Protein AF-A0A420EI83-F1 (afdb_monomer_lite)

Radius of gyration: 26.92 Å; chains: 1; bounding box: 54×54×100 Å

InterPro domains:
  IPR009936 Domain of unknown function DUF1468 [PF07331] (30-183)

Organism: NCBI:txid2164068

pLDDT: mean 74.3, std 14.76, range [38.78, 95.81]

Structure (mmCIF, N/CA/C/O backbone):
data_AF-A0A420EI83-F1
#
_entry.id   AF-A0A420EI83-F1
#
loop_
_atom_site.group_PDB
_atom_site.id
_atom_site.type_symbol
_atom_site.label_atom_id
_atom_site.label_alt_id
_atom_site.label_comp_id
_atom_site.label_asym_id
_atom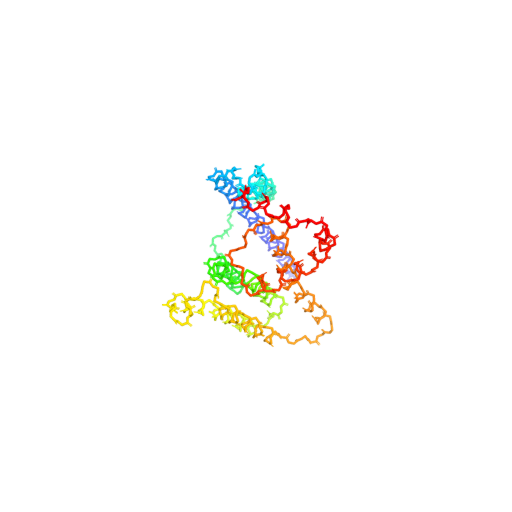_site.label_entity_id
_atom_site.label_seq_id
_atom_site.pdbx_PDB_ins_code
_atom_site.Cartn_x
_atom_site.Cartn_y
_atom_site.Cartn_z
_atom_site.occupancy
_atom_site.B_iso_or_equiv
_atom_site.auth_seq_id
_atom_site.auth_comp_id
_atom_site.auth_asym_id
_atom_site.auth_atom_id
_atom_site.pdbx_PDB_model_num
ATOM 1 N N . MET A 1 1 ? -33.515 20.474 49.938 1.00 49.50 1 MET A N 1
ATOM 2 C CA . MET A 1 1 ? -32.151 20.120 49.473 1.00 49.50 1 MET A CA 1
ATOM 3 C C . MET A 1 1 ? -32.186 18.922 48.511 1.00 49.50 1 MET A C 1
ATOM 5 O O . MET A 1 1 ? -31.725 17.845 48.861 1.00 49.50 1 MET A O 1
ATOM 9 N N . ARG A 1 2 ? -32.770 19.060 47.310 1.00 50.19 2 ARG A N 1
ATOM 10 C CA . ARG A 1 2 ? -32.849 17.959 46.319 1.00 50.19 2 ARG A CA 1
ATOM 11 C C . ARG A 1 2 ? -32.824 18.442 44.855 1.00 50.19 2 ARG A C 1
ATOM 13 O O . ARG A 1 2 ? -33.399 17.797 43.995 1.00 50.19 2 ARG A O 1
ATOM 20 N N . HIS A 1 3 ? -32.161 19.569 44.573 1.00 50.75 3 HIS A N 1
ATOM 21 C CA . HIS A 1 3 ? -32.133 20.166 43.224 1.00 50.75 3 HIS A CA 1
ATOM 22 C C . HIS A 1 3 ? -30.736 20.395 42.615 1.00 50.75 3 HIS A C 1
ATOM 24 O O . HIS A 1 3 ? -30.644 20.976 41.546 1.00 50.75 3 HIS A O 1
ATOM 30 N N . LEU A 1 4 ? -29.655 19.898 43.230 1.00 53.91 4 LEU A N 1
ATOM 31 C CA . LEU A 1 4 ? -28.277 20.130 42.749 1.00 53.91 4 LEU A CA 1
ATOM 32 C C . LEU A 1 4 ? -27.624 18.915 42.055 1.00 53.91 4 LEU A C 1
ATOM 34 O O . LEU A 1 4 ? -26.457 18.973 41.690 1.00 53.91 4 LEU A O 1
ATOM 38 N N . GLY A 1 5 ? -28.351 17.806 41.874 1.00 51.59 5 GLY A N 1
ATOM 39 C CA . GLY A 1 5 ? -27.787 16.563 41.320 1.00 51.59 5 GLY A CA 1
ATOM 40 C C . GLY A 1 5 ? -27.795 16.450 39.788 1.00 51.59 5 GLY A C 1
ATOM 41 O O . GLY A 1 5 ? -27.039 15.650 39.248 1.00 51.59 5 GLY A O 1
ATOM 42 N N . GLY A 1 6 ? -28.632 17.225 39.086 1.00 55.88 6 GLY A N 1
ATOM 43 C CA . GLY A 1 6 ? -28.770 17.145 37.621 1.00 55.88 6 GLY A CA 1
ATOM 44 C C . GLY A 1 6 ? -27.692 17.909 36.842 1.00 55.88 6 GLY A C 1
ATOM 45 O O . GLY A 1 6 ? -27.266 17.462 35.784 1.00 55.88 6 GLY A O 1
ATOM 46 N N . ASP A 1 7 ? -27.201 19.015 37.402 1.00 60.72 7 ASP A N 1
ATOM 47 C CA . ASP A 1 7 ? -26.329 19.979 36.712 1.00 60.72 7 ASP A CA 1
ATOM 48 C C . ASP A 1 7 ? -24.877 19.465 36.558 1.00 60.72 7 ASP A C 1
ATOM 50 O O . ASP A 1 7 ? -24.230 19.651 35.527 1.00 60.72 7 ASP A O 1
ATOM 54 N N . MET A 1 8 ? -24.371 18.683 37.524 1.00 59.97 8 MET A N 1
ATOM 55 C CA . MET A 1 8 ? -23.003 18.138 37.451 1.00 59.97 8 MET A CA 1
ATOM 56 C C . MET A 1 8 ? -22.796 17.148 36.294 1.00 59.97 8 MET A C 1
ATOM 58 O O . MET A 1 8 ? -21.704 17.078 35.729 1.00 59.97 8 MET A O 1
ATOM 62 N N . GLY A 1 9 ? -23.825 16.377 35.926 1.00 71.06 9 GLY A N 1
ATOM 63 C CA . GLY A 1 9 ? -23.732 15.409 34.830 1.00 71.06 9 GLY A CA 1
ATOM 64 C C . GLY A 1 9 ? -23.676 16.074 33.453 1.00 71.06 9 GLY A C 1
ATOM 65 O O . GLY A 1 9 ? -23.004 15.577 32.548 1.00 71.06 9 GLY A O 1
ATOM 66 N N . GLU A 1 10 ? -24.352 17.209 33.296 1.00 74.81 10 GLU A N 1
ATOM 67 C CA . GLU A 1 10 ? -24.393 17.969 32.047 1.00 74.81 10 GLU A CA 1
ATOM 68 C C . GLU A 1 10 ? -23.114 18.791 31.858 1.00 74.81 10 GLU A C 1
ATOM 70 O O . GLU A 1 10 ? -22.489 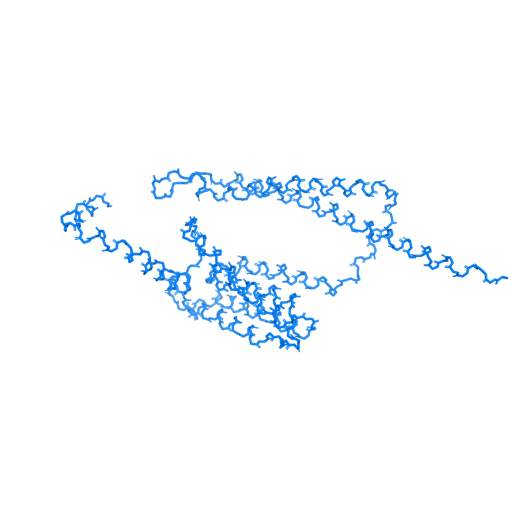18.730 30.795 1.00 74.81 10 GLU A O 1
ATOM 75 N N . GLN A 1 11 ? -22.623 19.423 32.928 1.00 71.56 11 GLN A N 1
ATOM 76 C CA . GLN A 1 11 ? -21.327 20.107 32.924 1.00 71.56 11 GLN A CA 1
ATOM 77 C C . GLN A 1 11 ? -20.165 19.145 32.631 1.00 71.56 11 GLN A C 1
ATOM 79 O O . GLN A 1 11 ? -19.284 19.466 31.831 1.00 71.56 11 GLN A O 1
ATOM 84 N N . ALA A 1 12 ? -20.183 17.929 33.190 1.00 74.25 12 ALA A N 1
ATOM 85 C CA . ALA A 1 12 ? -19.164 16.918 32.903 1.00 74.25 12 ALA A CA 1
ATOM 86 C C . ALA A 1 12 ? -19.140 16.501 31.419 1.00 74.25 12 ALA A C 1
ATOM 88 O O . ALA A 1 12 ? -18.062 16.354 30.837 1.00 74.25 12 ALA A O 1
ATOM 89 N N . LYS A 1 13 ? -20.310 16.360 30.778 1.00 76.06 13 LYS A N 1
ATOM 90 C CA . LYS A 1 13 ? -20.417 16.033 29.344 1.00 76.06 13 LYS A CA 1
ATOM 91 C C . LYS A 1 13 ? -19.915 17.165 28.450 1.00 76.06 13 LYS A C 1
ATOM 93 O O . LYS A 1 13 ? -19.216 16.904 27.473 1.00 76.06 13 LYS A O 1
ATOM 98 N N . VAL A 1 14 ? -20.233 18.414 28.789 1.00 76.38 14 VAL A N 1
ATOM 99 C CA . VAL A 1 14 ? -19.759 19.595 28.049 1.00 76.38 14 VAL A CA 1
ATOM 100 C C . VAL A 1 14 ? -18.233 19.692 28.112 1.00 76.38 14 VAL A C 1
ATOM 102 O O . VAL A 1 14 ? -17.580 19.848 27.079 1.00 76.38 14 VAL A O 1
ATOM 105 N N . VAL A 1 15 ? -17.642 19.501 29.295 1.00 76.25 15 VAL A N 1
ATOM 106 C CA . VAL A 1 15 ? -16.181 19.501 29.478 1.00 76.25 15 VAL A CA 1
ATOM 107 C C . VAL A 1 15 ? -15.509 18.352 28.715 1.00 76.25 15 VAL A C 1
ATOM 109 O O . VAL A 1 15 ? -14.468 18.565 28.090 1.00 76.25 15 VAL A O 1
ATOM 112 N N . ALA A 1 16 ? -16.098 17.151 28.717 1.00 75.56 16 ALA A N 1
ATOM 113 C CA . ALA A 1 16 ? -15.586 16.013 27.950 1.00 75.56 16 ALA A CA 1
ATOM 114 C C . ALA A 1 16 ? -15.598 16.291 26.437 1.00 75.56 16 ALA A C 1
ATOM 116 O O . ALA A 1 16 ? -14.580 16.109 25.772 1.00 75.56 16 ALA A O 1
ATOM 117 N N . ARG A 1 17 ? -16.697 16.843 25.911 1.00 77.38 17 ARG A N 1
ATOM 118 C CA . ARG A 1 17 ? -16.824 17.203 24.492 1.00 77.38 17 ARG A CA 1
ATOM 119 C C . ARG A 1 17 ? -15.823 18.278 24.067 1.00 77.38 17 ARG A C 1
ATOM 121 O O . ARG A 1 17 ? -15.219 18.171 23.002 1.00 77.38 17 ARG A O 1
ATOM 128 N N . HIS A 1 18 ? -15.617 19.307 24.891 1.00 76.38 18 HIS A N 1
ATOM 129 C CA . HIS A 1 18 ? -14.594 20.322 24.619 1.00 76.38 18 HIS A CA 1
ATOM 130 C C . HIS A 1 18 ? -13.186 19.722 24.588 1.00 76.38 18 HIS A C 1
ATOM 132 O O . HIS A 1 18 ? -12.375 20.113 23.750 1.00 76.38 18 HIS A O 1
ATOM 138 N N . ARG A 1 19 ? -12.906 18.740 25.451 1.00 70.56 19 ARG A N 1
ATOM 139 C CA . ARG A 1 19 ? -11.625 18.028 25.469 1.00 70.56 19 ARG A CA 1
ATOM 140 C C . ARG A 1 19 ? -11.417 17.178 24.214 1.00 70.56 19 ARG A C 1
ATOM 142 O O . ARG A 1 19 ? -10.328 17.223 23.654 1.00 70.56 19 ARG A O 1
ATOM 149 N N . GLU A 1 20 ? -12.429 16.444 23.760 1.00 77.00 20 GLU A N 1
ATOM 150 C CA . GLU A 1 20 ? -12.354 15.644 22.526 1.00 77.00 20 GLU A CA 1
ATOM 151 C C . GLU A 1 20 ? -12.123 16.523 21.293 1.00 77.00 20 GLU A C 1
ATOM 153 O O . GLU A 1 20 ? -11.236 16.250 20.488 1.00 77.00 20 GLU A O 1
ATOM 158 N N . LEU A 1 21 ? -12.863 17.630 21.170 1.00 74.06 21 LEU A N 1
ATOM 159 C CA . LEU A 1 21 ? -12.671 18.585 20.077 1.00 74.06 21 LEU A CA 1
ATOM 160 C C . LEU A 1 21 ? -11.265 19.183 20.100 1.00 74.06 21 LEU A C 1
ATOM 162 O O . LEU A 1 21 ? -10.619 19.257 19.060 1.00 74.06 21 LEU A O 1
ATOM 166 N N . TYR A 1 22 ? -10.770 19.559 21.279 1.00 78.69 22 TYR A N 1
ATOM 167 C CA . TYR A 1 22 ? -9.401 20.036 21.436 1.00 78.69 22 TYR A CA 1
ATOM 168 C C . TYR A 1 22 ? -8.375 18.982 20.989 1.00 78.69 22 TYR A C 1
ATOM 170 O O . TYR A 1 22 ? -7.440 19.307 20.260 1.00 78.69 22 TYR A O 1
ATOM 178 N N . GLN A 1 23 ? -8.568 17.713 21.369 1.00 73.81 23 GLN A N 1
ATOM 179 C CA . GLN A 1 23 ? -7.692 16.608 20.965 1.00 73.81 23 GLN A CA 1
ATOM 180 C C . GLN A 1 23 ? -7.672 16.415 19.451 1.00 73.81 23 GLN A C 1
ATOM 182 O O . GLN A 1 23 ? -6.591 16.350 18.872 1.00 73.81 23 GLN A O 1
ATOM 187 N N . LEU A 1 24 ? -8.842 16.381 18.808 1.00 77.31 24 LEU A N 1
ATOM 188 C CA . LEU A 1 24 ? -8.945 16.253 17.354 1.00 77.31 24 LEU A CA 1
ATOM 189 C C . LEU A 1 24 ? -8.202 17.396 16.651 1.00 77.31 24 LEU A C 1
ATOM 191 O O . LEU A 1 24 ? -7.379 17.148 15.778 1.00 77.31 24 LEU A O 1
ATOM 195 N N . ARG A 1 25 ? -8.399 18.642 17.102 1.00 82.88 25 ARG A N 1
ATOM 196 C CA . ARG A 1 25 ? -7.737 19.819 16.512 1.00 82.88 25 ARG A CA 1
ATOM 197 C C . ARG A 1 25 ? -6.234 19.835 16.737 1.00 82.88 25 ARG A C 1
ATOM 199 O O . ARG A 1 25 ? -5.488 20.291 15.879 1.00 82.88 25 ARG A O 1
ATOM 206 N N . TRP A 1 26 ? -5.773 19.329 17.870 1.00 77.19 26 TRP A N 1
ATOM 207 C CA . TRP A 1 26 ? -4.348 19.189 18.130 1.00 77.19 26 TRP A CA 1
ATOM 208 C C . TRP A 1 26 ? -3.706 18.092 17.271 1.00 77.19 26 TRP A C 1
ATOM 210 O O . TRP A 1 26 ? -2.615 18.291 16.739 1.00 77.19 26 TRP A O 1
ATOM 220 N N . MET A 1 27 ? -4.391 16.960 17.074 1.00 80.25 27 MET A N 1
ATOM 221 C CA . MET A 1 27 ? -3.935 15.921 16.144 1.00 80.25 27 MET A CA 1
ATOM 222 C C . MET A 1 27 ? -3.939 16.413 14.694 1.00 80.25 27 MET A C 1
ATOM 224 O O . MET A 1 27 ? -3.004 16.107 13.953 1.00 80.25 27 MET A O 1
ATOM 228 N N . ASP A 1 28 ? -4.914 17.238 14.310 1.00 83.88 28 ASP A N 1
ATOM 229 C CA . ASP A 1 28 ? -4.915 17.952 13.033 1.00 83.88 28 ASP A CA 1
ATOM 230 C C . ASP A 1 28 ? -3.664 18.850 12.927 1.00 83.88 28 ASP A C 1
ATOM 232 O O . ASP A 1 28 ? -2.890 18.723 11.986 1.00 83.88 28 ASP A O 1
ATOM 236 N N . ALA A 1 29 ? -3.369 19.692 13.926 1.00 84.88 29 ALA A N 1
ATOM 237 C CA . ALA A 1 29 ? -2.170 20.540 13.901 1.00 84.88 29 ALA A CA 1
ATOM 238 C C . ALA A 1 29 ? -0.871 19.730 13.731 1.00 84.88 29 ALA A C 1
ATOM 240 O O . ALA A 1 29 ? -0.039 20.069 12.888 1.00 84.88 29 ALA A O 1
ATOM 241 N N . ILE A 1 30 ? -0.708 18.646 14.500 1.00 83.00 30 ILE A N 1
ATOM 242 C CA . ILE A 1 30 ? 0.472 17.774 14.416 1.00 83.00 30 ILE A CA 1
ATOM 243 C C . ILE A 1 30 ? 0.562 17.105 13.044 1.00 83.00 30 ILE A C 1
ATOM 245 O O . ILE A 1 30 ? 1.620 17.143 12.419 1.00 83.00 30 ILE A O 1
ATOM 249 N N . SER A 1 31 ? -0.526 16.493 12.572 1.00 84.06 31 SER A N 1
ATOM 250 C CA . SER A 1 31 ? -0.542 15.811 11.274 1.00 84.06 31 SER A CA 1
ATOM 251 C C . SER A 1 31 ? -0.265 16.781 10.127 1.00 84.06 31 SER A C 1
ATOM 253 O O . SER A 1 31 ? 0.496 16.439 9.229 1.00 84.06 31 SER A O 1
ATOM 255 N N . GLY A 1 32 ? -0.771 18.014 10.201 1.00 89.88 32 GLY A N 1
ATOM 256 C CA . GLY A 1 32 ? -0.461 19.076 9.250 1.00 89.88 32 GLY A CA 1
ATOM 257 C C . GLY A 1 32 ? 1.023 19.451 9.233 1.00 89.88 32 GLY A C 1
ATOM 258 O O . GLY A 1 32 ? 1.609 19.546 8.158 1.00 89.88 32 GLY A O 1
ATOM 259 N N . VAL A 1 33 ? 1.660 19.615 10.401 1.00 89.81 33 VAL A N 1
ATOM 260 C CA . VAL A 1 33 ? 3.105 19.913 10.493 1.00 89.81 33 VAL A CA 1
ATOM 261 C C . VAL A 1 33 ? 3.949 18.758 9.951 1.00 89.81 33 VAL A C 1
ATOM 263 O O . VAL A 1 33 ? 4.872 18.992 9.172 1.00 89.81 33 VAL A O 1
ATOM 266 N N . LEU A 1 34 ? 3.624 17.517 10.323 1.00 88.94 34 LEU A N 1
ATOM 267 C CA . LEU A 1 34 ? 4.315 16.329 9.816 1.00 88.94 34 LEU A CA 1
ATOM 268 C C . LEU A 1 34 ? 4.155 16.188 8.298 1.00 88.94 34 LEU A C 1
ATOM 270 O O . LEU A 1 34 ? 5.132 15.908 7.608 1.00 88.94 34 LEU A O 1
ATOM 274 N N . LEU A 1 35 ? 2.950 16.429 7.776 1.00 91.19 35 LEU A N 1
ATOM 275 C CA . LEU A 1 35 ? 2.673 16.398 6.343 1.00 91.19 35 LEU A CA 1
ATOM 276 C C . LEU A 1 35 ? 3.462 17.479 5.599 1.00 91.19 35 LEU A C 1
ATOM 278 O O . LEU A 1 35 ? 4.055 17.188 4.566 1.00 91.19 35 LEU A O 1
ATOM 282 N N . LEU A 1 36 ? 3.518 18.703 6.134 1.00 94.44 36 LEU A N 1
ATOM 283 C CA . LEU A 1 36 ? 4.303 19.792 5.551 1.00 94.44 36 LEU A CA 1
ATOM 284 C C . LEU A 1 36 ? 5.791 19.422 5.483 1.00 94.44 36 LEU A C 1
ATOM 286 O O . LEU A 1 36 ? 6.413 19.579 4.435 1.00 94.44 36 LEU A O 1
ATOM 290 N N . ALA A 1 37 ? 6.348 18.893 6.577 1.00 93.38 37 ALA A N 1
ATOM 291 C CA . ALA A 1 37 ? 7.736 18.441 6.622 1.00 93.38 37 ALA A CA 1
ATOM 292 C C . ALA A 1 37 ? 8.005 17.316 5.610 1.00 93.38 37 ALA A C 1
ATOM 294 O O . ALA A 1 37 ? 9.016 17.352 4.911 1.00 93.38 37 ALA A O 1
ATOM 295 N N . PHE A 1 38 ? 7.081 16.358 5.489 1.00 91.44 38 PHE A N 1
ATOM 296 C CA . PHE A 1 38 ? 7.162 15.283 4.503 1.00 91.44 38 PHE A CA 1
ATOM 297 C C . PHE A 1 38 ? 7.145 15.815 3.064 1.00 91.44 38 PHE A C 1
ATOM 299 O O . PHE A 1 38 ? 7.986 15.410 2.274 1.00 91.44 38 PHE A O 1
ATOM 306 N N . CYS A 1 39 ? 6.264 16.763 2.733 1.00 93.06 39 CYS A N 1
ATOM 307 C CA . CYS A 1 39 ? 6.205 17.350 1.388 1.00 93.06 39 CYS A CA 1
ATOM 308 C C . CYS A 1 39 ? 7.482 18.126 1.041 1.00 93.06 39 CYS A C 1
ATOM 310 O O . CYS A 1 39 ? 7.985 18.026 -0.071 1.00 93.06 39 CYS A O 1
ATOM 312 N N . VAL A 1 40 ? 8.031 18.889 1.993 1.00 94.31 40 VAL A N 1
ATOM 313 C CA . VAL A 1 40 ? 9.300 19.609 1.790 1.00 94.31 40 VAL A CA 1
ATOM 314 C C . VAL A 1 40 ? 10.451 18.630 1.564 1.00 94.31 40 VAL A C 1
ATOM 316 O O . VAL A 1 40 ? 11.265 18.840 0.665 1.00 94.31 40 VAL A O 1
ATOM 319 N N . TRP A 1 41 ? 10.514 17.559 2.359 1.00 94.12 41 TRP A N 1
ATOM 320 C CA . TRP A 1 41 ? 11.510 16.508 2.176 1.00 94.12 41 TRP A CA 1
ATOM 321 C C . TRP A 1 41 ? 11.354 15.824 0.815 1.00 94.12 41 TRP A C 1
ATOM 323 O O . TRP A 1 41 ? 12.335 15.651 0.102 1.00 94.12 41 TRP A O 1
ATOM 333 N N . GLU A 1 42 ? 10.133 15.492 0.419 1.00 91.19 42 GLU A N 1
ATOM 334 C CA . GLU A 1 42 ? 9.863 14.804 -0.837 1.00 91.19 42 GLU A CA 1
ATOM 335 C C . GLU A 1 42 ? 10.236 15.648 -2.065 1.00 91.19 42 GLU A C 1
ATOM 337 O O . GLU A 1 42 ? 10.948 15.153 -2.940 1.00 91.19 42 GLU A O 1
ATOM 342 N N . ILE A 1 43 ? 9.920 16.949 -2.065 1.00 92.69 43 ILE A N 1
ATOM 343 C CA . ILE A 1 43 ? 10.390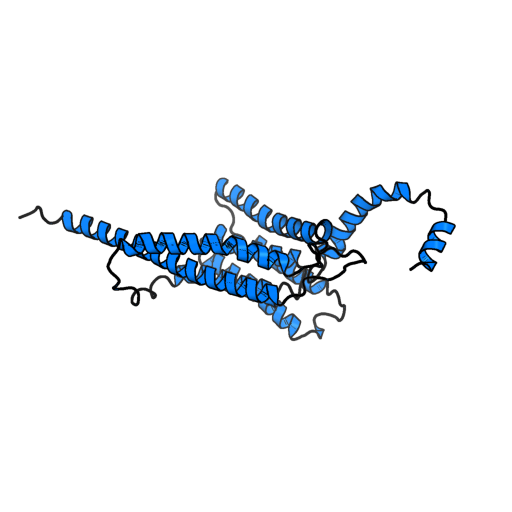 17.891 -3.093 1.00 92.69 43 ILE A CA 1
ATOM 344 C C . ILE A 1 43 ? 11.922 17.956 -3.107 1.00 92.69 43 ILE A C 1
ATOM 346 O O . ILE A 1 43 ? 12.531 17.943 -4.175 1.00 92.69 43 ILE A O 1
ATOM 350 N N . TYR A 1 44 ? 12.561 18.004 -1.935 1.00 93.12 44 TYR A N 1
ATOM 351 C CA . TYR A 1 44 ? 14.021 18.001 -1.834 1.00 93.12 44 TYR A CA 1
ATOM 352 C C . TYR A 1 44 ? 14.653 16.701 -2.357 1.00 93.12 44 TYR A C 1
ATOM 354 O O . TYR A 1 44 ? 15.737 16.729 -2.930 1.00 93.12 44 TYR A O 1
ATOM 362 N N . SER A 1 45 ? 13.993 15.557 -2.190 1.00 88.50 45 SER A N 1
ATOM 363 C CA . SER A 1 45 ? 14.438 14.292 -2.775 1.00 88.50 45 SER A CA 1
ATOM 364 C C . SER A 1 45 ? 14.208 14.250 -4.288 1.00 88.50 45 SER A C 1
ATOM 366 O O . SER A 1 45 ? 15.067 13.760 -5.017 1.00 88.50 45 SER A O 1
ATOM 368 N N . ALA A 1 46 ? 13.100 14.807 -4.777 1.00 87.25 46 ALA A N 1
ATOM 369 C CA . ALA A 1 46 ? 12.790 14.871 -6.203 1.00 87.25 46 ALA A CA 1
ATOM 370 C C . ALA A 1 46 ? 13.776 15.757 -6.984 1.00 87.25 46 ALA A C 1
ATOM 372 O O . ALA A 1 46 ? 14.111 15.443 -8.122 1.00 87.25 46 ALA A O 1
ATOM 373 N N . THR A 1 47 ? 14.301 16.832 -6.382 1.00 85.75 47 THR A N 1
ATOM 374 C CA . THR A 1 47 ? 15.289 17.711 -7.041 1.00 85.75 47 THR A CA 1
ATOM 375 C C . THR A 1 47 ? 16.658 17.056 -7.239 1.00 85.75 47 THR A C 1
ATOM 377 O O . THR A 1 47 ? 17.456 17.553 -8.030 1.00 85.75 47 THR A O 1
ATOM 380 N N . GLN A 1 48 ? 16.937 15.945 -6.551 1.00 84.75 48 GLN A N 1
ATOM 381 C CA . GLN A 1 48 ? 18.172 15.168 -6.710 1.00 84.75 48 GLN A CA 1
ATOM 382 C C . GLN A 1 48 ? 18.086 14.139 -7.846 1.00 84.75 48 GLN A C 1
ATOM 384 O O . GLN A 1 48 ? 19.096 13.534 -8.201 1.00 84.75 48 GLN A O 1
ATOM 389 N N . MET A 1 49 ? 16.895 13.921 -8.408 1.00 81.50 49 MET A N 1
ATOM 390 C CA . MET A 1 49 ? 16.672 12.962 -9.487 1.00 81.50 49 MET A CA 1
ATOM 391 C C . MET A 1 49 ? 16.896 13.621 -10.862 1.00 81.50 49 MET A C 1
ATOM 393 O O . MET A 1 49 ? 16.523 14.782 -11.056 1.00 81.50 49 MET A O 1
ATOM 397 N N . PRO A 1 50 ? 17.477 12.905 -11.842 1.00 75.56 50 PRO A N 1
ATOM 398 C CA . PRO A 1 50 ? 17.686 13.439 -13.185 1.00 75.56 50 PRO A CA 1
ATOM 399 C C . PRO A 1 50 ? 16.341 13.726 -13.873 1.00 75.56 50 PRO A C 1
ATOM 401 O O . PRO A 1 50 ? 15.430 12.901 -13.872 1.00 75.56 50 PRO A O 1
ATOM 404 N N . MET A 1 51 ? 16.203 14.920 -14.461 1.00 64.94 51 MET A N 1
ATOM 405 C CA . MET A 1 51 ? 14.957 15.366 -15.112 1.00 64.94 51 MET A CA 1
ATOM 406 C C . MET A 1 51 ? 14.936 15.164 -16.634 1.00 64.94 51 MET A C 1
ATOM 408 O O . MET A 1 51 ? 13.938 15.467 -17.284 1.00 64.94 51 MET A O 1
ATOM 412 N N . THR A 1 52 ? 16.019 14.648 -17.208 1.00 58.22 52 THR A N 1
ATOM 413 C CA . THR A 1 52 ? 16.170 14.450 -18.650 1.00 58.22 52 THR A CA 1
ATOM 414 C C . THR A 1 52 ? 16.835 13.114 -18.919 1.00 58.22 52 THR A C 1
ATOM 416 O O . THR A 1 52 ? 18.052 12.994 -18.800 1.00 58.22 52 THR A O 1
ATOM 419 N N . GLU A 1 53 ? 16.043 12.137 -19.336 1.00 55.06 53 GLU A N 1
ATOM 420 C CA . GLU A 1 53 ? 16.536 10.943 -20.012 1.00 55.06 53 GLU A CA 1
ATOM 421 C C . GLU A 1 53 ? 15.792 10.791 -21.344 1.00 55.06 53 GLU A C 1
ATOM 423 O O . GLU A 1 53 ? 14.625 11.169 -21.474 1.00 55.06 53 GLU A O 1
ATOM 428 N N . SER A 1 54 ? 16.489 10.305 -22.370 1.00 54.50 54 SER A N 1
ATOM 429 C CA . SER A 1 54 ? 15.884 9.955 -23.655 1.00 54.50 54 SER A CA 1
ATOM 430 C C . SER A 1 54 ? 15.559 8.468 -23.650 1.00 54.50 54 SER A C 1
ATOM 432 O O . SER A 1 54 ? 16.472 7.647 -23.576 1.00 54.50 54 SER A O 1
ATOM 434 N N . TYR A 1 55 ? 14.283 8.116 -23.778 1.00 49.56 55 TYR A N 1
ATOM 435 C CA . TYR A 1 55 ? 13.872 6.734 -24.010 1.00 49.56 55 TYR A CA 1
ATOM 436 C C . TYR A 1 55 ? 13.539 6.571 -25.499 1.00 49.56 55 TYR A C 1
ATOM 438 O O . TYR A 1 55 ? 12.777 7.364 -26.051 1.00 49.56 55 TYR A O 1
ATOM 446 N N . ALA A 1 56 ? 14.158 5.591 -26.165 1.00 53.53 56 ALA A N 1
ATOM 447 C CA . ALA A 1 56 ? 13.956 5.290 -27.591 1.00 53.53 56 ALA A CA 1
ATOM 448 C C . ALA A 1 56 ? 14.175 6.478 -28.567 1.00 53.53 56 ALA A C 1
ATOM 450 O O . ALA A 1 56 ? 13.452 6.630 -29.547 1.00 53.53 56 ALA A O 1
ATOM 451 N N . GLY A 1 57 ? 15.165 7.344 -28.305 1.00 56.69 57 GLY A N 1
ATOM 452 C CA . GLY A 1 57 ? 15.546 8.434 -29.222 1.00 56.69 57 GLY A CA 1
ATOM 453 C C . GLY A 1 57 ? 14.598 9.642 -29.251 1.00 56.69 57 GLY A C 1
ATOM 454 O O . GLY A 1 57 ? 14.877 10.614 -29.953 1.00 56.69 57 GLY A O 1
ATOM 455 N N . VAL A 1 58 ? 13.521 9.635 -28.457 1.00 56.41 58 VAL A N 1
ATOM 456 C CA . VAL A 1 58 ? 12.606 10.774 -28.302 1.00 56.41 58 VAL A CA 1
ATOM 457 C C . VAL A 1 58 ? 12.840 11.424 -26.938 1.00 56.41 58 VAL A C 1
ATOM 459 O O . VAL A 1 58 ? 12.683 10.799 -25.889 1.00 56.41 58 VAL A O 1
ATOM 462 N N . ALA A 1 59 ? 13.224 12.702 -26.935 1.00 49.81 59 ALA A N 1
ATOM 463 C CA . ALA A 1 59 ? 13.354 13.492 -25.713 1.00 49.81 59 ALA A CA 1
ATOM 464 C C . ALA A 1 59 ? 11.957 13.813 -25.161 1.00 49.81 59 ALA A C 1
ATOM 466 O O . ALA A 1 59 ? 11.324 14.780 -25.579 1.00 49.81 59 ALA A O 1
ATOM 467 N N . ASN A 1 60 ? 11.454 12.987 -24.242 1.00 55.47 60 ASN A N 1
ATOM 468 C CA . ASN A 1 60 ? 10.105 13.133 -23.703 1.00 55.47 60 ASN A CA 1
ATOM 469 C C . ASN A 1 60 ? 10.163 13.419 -22.192 1.00 55.47 60 ASN A C 1
ATOM 471 O O . ASN A 1 60 ? 10.084 12.531 -21.348 1.00 55.47 60 ASN A O 1
ATOM 475 N N . VAL A 1 61 ? 10.319 14.703 -21.855 1.00 53.94 61 VAL A N 1
ATOM 476 C CA . VAL A 1 61 ? 10.628 15.214 -20.499 1.00 53.94 61 VAL A CA 1
ATOM 477 C C . VAL A 1 61 ? 9.587 14.821 -19.439 1.00 53.94 61 VAL A C 1
ATOM 479 O O . VAL A 1 61 ? 9.909 14.646 -18.271 1.00 53.94 61 VAL A O 1
ATOM 482 N N . TRP A 1 62 ? 8.330 14.654 -19.840 1.00 52.19 62 TRP A N 1
ATOM 483 C CA . TRP A 1 62 ? 7.216 14.320 -18.949 1.00 52.19 62 TRP A CA 1
ATOM 484 C C . TRP A 1 62 ? 7.069 12.817 -18.691 1.00 52.19 62 TRP A C 1
ATOM 486 O O . TRP A 1 62 ? 6.468 12.424 -17.697 1.00 52.19 62 TRP A O 1
ATOM 496 N N . TYR A 1 63 ? 7.629 11.991 -19.573 1.00 53.25 63 TYR A N 1
ATOM 497 C CA . TYR A 1 63 ? 7.505 10.539 -19.549 1.00 53.25 63 TYR A CA 1
ATOM 498 C C . TYR A 1 63 ? 8.711 9.863 -18.879 1.00 53.25 63 TYR A C 1
ATOM 500 O O . TYR A 1 63 ? 8.554 8.864 -18.187 1.00 53.25 63 TYR A O 1
ATOM 508 N N . VAL A 1 64 ? 9.909 10.441 -19.024 1.00 56.31 64 VAL A N 1
ATOM 509 C CA . VAL A 1 64 ? 11.162 9.872 -18.488 1.00 56.31 64 VAL A CA 1
ATOM 510 C C . VAL A 1 64 ? 11.657 10.599 -17.229 1.00 56.31 64 VAL A C 1
ATOM 512 O O . VAL A 1 64 ? 12.791 10.404 -16.808 1.00 56.31 64 VAL A O 1
ATOM 515 N N . SER A 1 65 ? 10.845 11.464 -16.611 1.00 62.97 65 SER A N 1
ATOM 516 C CA . SER A 1 65 ? 11.247 12.154 -15.380 1.00 62.97 65 SER A CA 1
ATOM 517 C C . SER A 1 65 ? 10.644 11.473 -14.144 1.00 62.97 65 SER A C 1
ATOM 519 O O . SER A 1 65 ? 9.520 11.805 -13.753 1.00 62.97 65 SER A O 1
ATOM 521 N N . PRO A 1 66 ? 11.381 10.563 -13.471 1.00 67.19 66 PRO A N 1
ATOM 522 C CA . PRO A 1 66 ? 10.928 9.944 -12.221 1.00 67.19 66 PRO A CA 1
ATOM 523 C C . PRO A 1 66 ? 10.662 10.974 -11.106 1.00 67.19 66 PRO A C 1
ATOM 525 O O . PRO A 1 66 ? 9.945 10.680 -10.154 1.00 67.19 66 PRO A O 1
ATOM 528 N N . ALA A 1 67 ? 11.189 12.195 -11.249 1.00 77.00 67 ALA A N 1
ATOM 529 C CA . ALA A 1 67 ? 11.029 13.312 -10.322 1.00 77.00 67 ALA A CA 1
ATOM 530 C C . ALA A 1 67 ? 9.669 14.027 -10.412 1.00 77.00 67 ALA A C 1
ATOM 532 O O . ALA A 1 67 ? 9.245 14.672 -9.452 1.00 77.00 67 ALA A O 1
ATOM 533 N N . LEU A 1 68 ? 8.997 13.967 -11.567 1.00 79.81 68 LEU A N 1
ATOM 534 C CA . LEU A 1 68 ? 7.886 14.869 -11.890 1.00 79.81 68 LEU A CA 1
ATOM 535 C C . LEU A 1 68 ? 6.626 14.541 -11.082 1.00 79.81 68 LEU A C 1
ATOM 537 O O . LEU A 1 68 ? 5.964 15.442 -10.568 1.00 79.81 68 LEU A O 1
ATOM 541 N N . LEU A 1 69 ? 6.324 13.249 -10.925 1.00 80.44 69 LEU A N 1
ATOM 542 C CA . LEU A 1 69 ? 5.184 12.789 -10.132 1.00 80.44 69 LEU A CA 1
ATOM 543 C C . LEU A 1 69 ? 5.352 13.109 -8.637 1.00 80.44 69 LEU A C 1
ATOM 545 O O . LEU A 1 69 ? 4.425 13.706 -8.087 1.00 80.44 69 LEU A O 1
ATOM 549 N N . PRO A 1 70 ? 6.500 12.804 -7.998 1.00 83.56 70 PRO A N 1
ATOM 550 C CA . PRO A 1 70 ? 6.781 13.265 -6.646 1.00 83.56 70 PRO A CA 1
ATOM 551 C C . PRO A 1 70 ? 6.587 14.781 -6.490 1.00 83.56 70 PRO A C 1
ATOM 553 O O . PRO A 1 70 ? 5.721 15.249 -5.754 1.00 83.56 70 PRO A O 1
ATOM 556 N N . LEU A 1 71 ? 7.266 15.573 -7.324 1.00 87.06 71 LEU A N 1
ATOM 557 C CA . LEU A 1 71 ? 7.213 17.033 -7.251 1.00 87.06 71 LEU A CA 1
ATOM 558 C C . LEU A 1 71 ? 5.778 17.575 -7.383 1.00 87.06 71 LEU A C 1
ATOM 560 O O . LEU A 1 71 ? 5.378 18.461 -6.625 1.00 87.06 71 LEU A O 1
ATOM 564 N N . ALA A 1 72 ? 4.973 17.020 -8.296 1.00 87.44 72 ALA A N 1
ATOM 565 C CA . ALA A 1 72 ? 3.570 17.395 -8.449 1.00 87.44 72 ALA A CA 1
ATOM 566 C C . ALA A 1 72 ? 2.743 17.103 -7.184 1.00 87.44 72 ALA A C 1
ATOM 568 O O . ALA A 1 72 ? 1.961 17.953 -6.751 1.00 87.44 72 ALA A O 1
ATOM 569 N N . ILE A 1 73 ? 2.925 15.929 -6.571 1.00 87.94 73 ILE A N 1
ATOM 570 C CA . ILE A 1 73 ? 2.227 15.543 -5.338 1.00 87.94 73 ILE A CA 1
ATOM 571 C C . ILE A 1 73 ? 2.668 16.436 -4.173 1.00 87.94 73 ILE A C 1
ATOM 573 O O . ILE A 1 73 ? 1.810 17.000 -3.488 1.00 87.94 73 ILE A O 1
ATOM 577 N N . GLY A 1 74 ? 3.975 16.627 -3.978 1.00 90.06 74 GLY A N 1
ATOM 578 C CA . GLY A 1 74 ? 4.522 17.482 -2.927 1.00 90.06 74 GLY A CA 1
ATOM 579 C C . GLY A 1 74 ? 3.992 18.915 -3.006 1.00 90.06 74 GLY A C 1
ATOM 580 O O . GLY A 1 74 ? 3.509 19.459 -2.009 1.00 90.06 74 GLY A O 1
ATOM 581 N N . VAL A 1 75 ? 3.985 19.515 -4.203 1.00 92.75 75 VAL A N 1
ATOM 582 C CA . VAL A 1 75 ? 3.475 20.882 -4.416 1.00 92.75 75 VAL A CA 1
ATOM 583 C C . VAL A 1 75 ? 1.975 20.986 -4.135 1.00 92.75 75 VAL A C 1
ATOM 585 O O . VAL A 1 75 ? 1.545 21.953 -3.505 1.00 92.75 75 VAL A O 1
ATOM 588 N N . LEU A 1 76 ? 1.169 20.005 -4.555 1.00 93.50 76 LEU A N 1
ATOM 589 C CA . LEU A 1 76 ? -0.280 20.004 -4.310 1.00 93.50 76 LEU A CA 1
ATOM 590 C C . LEU A 1 76 ? -0.637 19.798 -2.830 1.00 93.50 76 LEU A C 1
ATOM 592 O O . LEU A 1 76 ? -1.650 20.325 -2.363 1.00 93.50 76 LEU A O 1
ATOM 596 N N . LEU A 1 77 ? 0.179 19.057 -2.077 1.00 93.19 77 LEU A N 1
ATOM 597 C CA . LEU A 1 77 ? -0.073 18.762 -0.665 1.00 93.19 77 LEU A CA 1
ATOM 598 C C . LEU A 1 77 ? 0.356 19.884 0.291 1.00 93.19 77 LEU A C 1
ATOM 600 O O . LEU A 1 77 ? -0.268 20.041 1.341 1.00 93.19 77 LEU A O 1
ATOM 604 N N . ILE A 1 78 ? 1.345 20.711 -0.064 1.00 95.81 78 ILE A N 1
ATOM 605 C CA . ILE A 1 78 ? 1.754 21.877 0.742 1.00 95.81 78 ILE A CA 1
ATOM 606 C C . ILE A 1 78 ? 0.577 22.801 1.115 1.00 95.81 78 ILE A C 1
ATOM 608 O O . ILE A 1 78 ? 0.396 23.062 2.309 1.00 95.81 78 ILE A O 1
ATOM 612 N N . PRO A 1 79 ? -0.259 23.301 0.179 1.00 95.81 79 PRO A N 1
ATOM 613 C CA . PRO A 1 79 ? -1.365 24.188 0.536 1.00 95.81 79 PRO A CA 1
ATOM 614 C C . PRO A 1 79 ? -2.412 23.488 1.411 1.00 95.81 79 PRO A C 1
ATOM 616 O O . PRO A 1 79 ? -2.966 24.119 2.310 1.00 95.81 79 PRO A O 1
ATOM 619 N N . LEU A 1 80 ? -2.645 22.185 1.212 1.00 93.00 80 LEU A N 1
ATOM 620 C CA . LEU A 1 80 ? -3.529 21.387 2.066 1.00 93.00 80 LEU A CA 1
ATOM 621 C C . LEU A 1 80 ? -2.979 21.281 3.494 1.00 93.00 80 LEU A C 1
ATOM 623 O O . LEU A 1 80 ? -3.722 21.504 4.450 1.00 93.00 80 LEU A O 1
ATOM 627 N N . ALA A 1 81 ? -1.679 21.021 3.648 1.00 91.94 81 ALA A N 1
ATOM 628 C CA . ALA A 1 81 ? -1.017 20.972 4.948 1.00 91.94 81 ALA A CA 1
ATOM 629 C C . ALA A 1 81 ? -1.090 22.330 5.667 1.00 91.94 81 ALA A C 1
ATOM 631 O O . ALA A 1 81 ? -1.478 22.398 6.834 1.00 91.94 81 ALA A O 1
ATOM 632 N N . ILE A 1 82 ? -0.818 23.431 4.956 1.00 94.44 82 ILE A N 1
ATOM 633 C CA . ILE A 1 82 ? -0.944 24.797 5.490 1.00 94.44 82 ILE A CA 1
ATOM 634 C C . ILE A 1 82 ? -2.390 25.093 5.907 1.00 94.44 82 ILE A C 1
ATOM 636 O O . ILE A 1 82 ? -2.627 25.633 6.991 1.00 94.44 82 ILE A O 1
ATOM 640 N N . MET A 1 83 ? -3.377 24.735 5.082 1.00 93.94 83 MET A N 1
ATOM 641 C CA . MET A 1 83 ? -4.797 24.919 5.399 1.00 93.94 83 MET A CA 1
ATOM 642 C C . MET A 1 83 ? -5.194 24.162 6.674 1.00 93.94 83 MET A C 1
ATOM 644 O O . MET A 1 83 ? -5.940 24.682 7.506 1.00 93.94 83 MET A O 1
ATOM 648 N N . LEU A 1 84 ? -4.664 22.955 6.856 1.00 91.31 84 LEU A N 1
ATOM 649 C CA . LEU A 1 84 ? -4.942 22.107 8.009 1.00 91.31 84 LEU A CA 1
ATOM 650 C C . LEU A 1 84 ? -4.331 22.698 9.292 1.00 91.31 84 LEU A C 1
ATOM 652 O O . LEU A 1 84 ? -5.039 22.865 10.287 1.00 91.31 84 LEU A O 1
ATOM 656 N N . ILE A 1 85 ? -3.069 23.142 9.237 1.00 89.56 85 ILE A N 1
ATOM 657 C CA . ILE A 1 85 ? -2.383 23.817 10.354 1.00 89.56 85 ILE A CA 1
ATOM 658 C C . ILE A 1 85 ? -3.088 25.128 10.717 1.00 89.56 85 ILE A C 1
ATOM 660 O O . ILE A 1 85 ? -3.383 25.379 11.884 1.00 89.56 85 ILE A O 1
ATOM 664 N N . THR A 1 86 ? -3.385 25.979 9.733 1.00 90.88 86 THR A N 1
ATOM 665 C CA . THR A 1 86 ? -4.015 27.287 9.981 1.00 90.88 86 THR A CA 1
ATOM 666 C C . THR A 1 86 ? -5.400 27.144 10.599 1.00 90.88 86 THR A C 1
ATOM 668 O O . THR A 1 86 ? -5.732 27.882 11.530 1.00 90.88 86 THR A O 1
ATOM 671 N N . ARG A 1 87 ? -6.197 26.173 10.140 1.00 88.94 87 ARG A N 1
ATOM 672 C CA . ARG A 1 87 ? -7.501 25.870 10.736 1.00 88.94 87 ARG A CA 1
ATOM 673 C C . ARG A 1 87 ? -7.357 25.352 12.163 1.00 88.94 87 ARG A C 1
ATOM 675 O O . ARG A 1 87 ? -8.021 25.867 13.058 1.00 88.94 87 ARG A O 1
ATOM 682 N N . ALA A 1 88 ? -6.451 24.405 12.389 1.00 86.75 88 ALA A N 1
ATOM 683 C CA . ALA A 1 88 ? -6.196 23.864 13.715 1.00 86.75 88 ALA A CA 1
ATOM 684 C C . ALA A 1 88 ? -5.723 24.944 14.702 1.00 86.75 88 ALA A C 1
ATOM 686 O O . ALA A 1 88 ? -6.241 25.020 15.810 1.00 86.75 88 ALA A O 1
ATOM 687 N N . MET A 1 89 ? -4.812 25.838 14.301 1.00 84.12 89 MET A N 1
ATOM 688 C CA . MET A 1 89 ? -4.323 26.932 15.154 1.00 84.12 89 MET A CA 1
ATOM 689 C C . MET A 1 89 ? -5.405 27.961 15.494 1.00 84.12 89 MET A C 1
ATOM 691 O O . MET A 1 89 ? -5.429 28.458 16.618 1.00 84.12 89 MET A O 1
ATOM 695 N N . ARG A 1 90 ? -6.311 28.279 14.559 1.00 84.75 90 ARG A N 1
ATOM 696 C CA . ARG A 1 90 ? -7.459 29.160 14.842 1.00 84.75 90 ARG A CA 1
ATOM 697 C C . ARG A 1 90 ? -8.388 28.538 15.885 1.00 84.75 90 ARG A C 1
ATOM 699 O O . ARG A 1 90 ? -8.791 29.221 16.824 1.00 84.75 90 ARG A O 1
ATOM 706 N N . ASP A 1 91 ? -8.658 27.243 15.750 1.00 81.19 91 ASP A N 1
ATOM 707 C CA . ASP A 1 91 ? -9.535 26.501 16.658 1.00 81.19 91 ASP A CA 1
ATOM 708 C C . ASP A 1 91 ? -8.877 26.287 18.043 1.00 81.19 91 ASP A C 1
ATOM 710 O O . ASP A 1 91 ? -9.533 26.431 19.074 1.00 81.19 91 ASP A O 1
ATOM 714 N N . LEU A 1 92 ? -7.568 26.012 18.088 1.00 74.69 92 LEU A N 1
ATOM 715 C CA . LEU A 1 92 ? -6.784 25.842 19.320 1.00 74.69 92 LEU A CA 1
ATOM 716 C C . LEU A 1 92 ? -6.533 27.170 20.047 1.00 74.69 92 LEU A C 1
ATOM 718 O O . LEU A 1 92 ? -6.593 27.216 21.272 1.00 74.69 92 LEU A O 1
ATOM 722 N N . GLY A 1 93 ? -6.286 28.260 19.315 1.00 65.06 93 GLY A N 1
ATOM 723 C CA . GLY A 1 93 ? -6.083 29.597 19.881 1.00 65.06 93 GLY A CA 1
ATOM 724 C C . GLY A 1 93 ? -7.329 30.152 20.578 1.00 65.06 93 GLY A C 1
ATOM 725 O O . GLY A 1 93 ? -7.214 30.910 21.543 1.00 65.06 93 GLY A O 1
ATOM 726 N N . ALA A 1 94 ? -8.519 29.719 20.153 1.00 60.16 94 ALA A N 1
ATOM 727 C CA . ALA A 1 94 ? -9.772 29.987 20.855 1.00 60.16 94 ALA A CA 1
ATOM 728 C C . ALA A 1 94 ? -9.909 29.181 22.168 1.00 60.16 94 ALA A C 1
ATOM 730 O O . ALA A 1 94 ? -10.639 29.589 23.071 1.00 60.16 94 ALA A O 1
ATOM 731 N N . MET A 1 95 ? -9.184 28.065 22.311 1.00 60.53 95 MET A N 1
ATOM 732 C CA . MET A 1 95 ? -9.223 27.158 23.463 1.00 60.53 95 MET A CA 1
ATOM 733 C C . MET A 1 95 ? -7.950 27.302 24.320 1.00 60.53 95 MET A C 1
ATOM 735 O O . MET A 1 95 ? -7.037 26.484 24.292 1.00 60.53 95 MET A O 1
ATOM 739 N N . LYS A 1 96 ? -7.897 28.377 25.111 1.00 56.66 96 LYS A N 1
ATOM 740 C CA . LYS A 1 96 ? -6.734 28.905 25.862 1.00 56.66 96 LYS A CA 1
ATOM 741 C C . LYS A 1 96 ? -6.075 28.020 26.953 1.00 56.66 96 LYS A C 1
ATOM 743 O O . LYS A 1 96 ? -5.330 28.564 27.764 1.00 56.66 96 LYS A O 1
ATOM 748 N N . SER A 1 97 ? -6.294 26.704 27.029 1.00 56.28 97 SER A N 1
ATOM 749 C CA . SER A 1 97 ? -5.736 25.869 28.116 1.00 56.28 97 SER A CA 1
ATOM 750 C C . SER A 1 97 ? -4.855 24.723 27.601 1.00 56.28 97 SER A C 1
ATOM 752 O O . SER A 1 97 ? -5.343 23.781 26.988 1.00 56.28 97 SER A O 1
ATOM 754 N N . ILE A 1 98 ? -3.545 24.817 27.869 1.00 55.81 98 ILE A N 1
ATOM 755 C CA . ILE A 1 98 ? -2.458 23.955 27.343 1.00 55.81 98 ILE A CA 1
ATOM 756 C C . ILE A 1 98 ? -2.128 22.750 28.264 1.00 55.81 98 ILE A C 1
ATOM 758 O O . ILE A 1 98 ? -1.257 21.934 27.983 1.00 55.81 98 ILE A O 1
ATOM 762 N N . TYR A 1 99 ? -2.842 22.562 29.369 1.00 53.50 99 TYR A N 1
ATOM 763 C CA . TYR A 1 99 ? -2.540 21.533 30.374 1.00 53.50 99 TYR A CA 1
ATOM 764 C C . TYR A 1 99 ? -3.707 20.530 30.400 1.00 53.50 99 TYR A C 1
ATOM 766 O O . TYR A 1 99 ? -4.722 20.892 30.996 1.00 53.50 99 TYR A O 1
ATOM 774 N N . PRO A 1 100 ? -3.679 19.312 29.793 1.00 54.44 100 PRO A N 1
ATOM 775 C CA . PRO A 1 100 ? -2.645 18.285 30.005 1.00 54.44 100 PRO A CA 1
ATOM 776 C C . PRO A 1 100 ? -2.519 17.229 28.858 1.00 54.44 100 PRO A C 1
ATOM 778 O O . PRO A 1 100 ? -3.335 16.312 28.756 1.00 54.44 100 PRO A O 1
ATOM 781 N N . PHE A 1 101 ? -1.473 17.271 28.026 1.00 49.00 101 PHE A N 1
ATOM 782 C CA . PHE A 1 101 ? -1.344 16.345 26.876 1.00 49.00 101 PHE A CA 1
ATOM 783 C C . PHE A 1 101 ? -0.544 15.050 27.162 1.00 49.00 101 PHE A C 1
ATOM 785 O O . PHE A 1 101 ? -0.742 14.031 26.511 1.00 49.00 101 PHE A O 1
ATOM 792 N N . ILE A 1 102 ? 0.319 15.025 28.184 1.00 51.44 102 ILE A N 1
ATOM 793 C CA . ILE A 1 102 ? 1.346 13.968 28.324 1.00 51.44 102 ILE A CA 1
ATOM 794 C C . ILE A 1 102 ? 0.847 12.682 29.028 1.00 51.44 102 ILE A C 1
ATOM 796 O O . ILE A 1 102 ? 1.487 11.638 28.943 1.00 51.44 102 ILE A O 1
ATOM 800 N N . LYS A 1 103 ? -0.311 12.686 29.707 1.00 43.88 103 LYS A N 1
ATOM 801 C CA . LYS A 1 103 ? -0.676 11.584 30.631 1.00 43.88 103 LYS A CA 1
ATOM 802 C C . LYS A 1 103 ? -1.621 10.507 30.070 1.00 43.88 103 LYS A C 1
ATOM 804 O O . LYS A 1 103 ? -1.844 9.512 30.752 1.00 43.88 103 LYS A O 1
ATOM 809 N N . TYR A 1 104 ? -2.176 10.657 28.863 1.00 45.72 104 TYR A N 1
ATOM 810 C CA . TYR A 1 104 ? -3.270 9.781 28.390 1.00 45.72 104 TYR A CA 1
ATOM 811 C C . TYR A 1 104 ? -2.940 8.870 27.198 1.00 45.72 104 TYR A C 1
ATOM 813 O O . TYR A 1 104 ? -3.783 8.083 26.778 1.00 45.72 104 TYR A O 1
ATOM 821 N N . GLN A 1 105 ? -1.696 8.873 26.710 1.00 47.97 105 GLN A N 1
ATOM 822 C CA . GLN A 1 105 ? -1.247 8.056 25.567 1.00 47.97 105 GLN A CA 1
ATOM 823 C C . GLN A 1 105 ? -1.244 6.529 25.838 1.00 47.97 105 GLN A C 1
ATOM 825 O O . GLN A 1 105 ? -0.793 5.744 25.012 1.00 47.97 105 GLN A O 1
ATOM 830 N N . ARG A 1 106 ? -1.764 6.084 26.992 1.00 39.19 106 ARG A N 1
ATOM 831 C CA . ARG A 1 106 ? -1.679 4.702 27.488 1.00 39.19 106 ARG A CA 1
ATOM 832 C C . ARG A 1 106 ? -2.944 3.852 27.288 1.00 39.19 106 ARG A C 1
ATOM 834 O O . ARG A 1 106 ? -2.933 2.706 27.717 1.00 39.19 106 ARG A O 1
ATOM 841 N N . MET A 1 107 ? -4.023 4.362 26.676 1.00 38.78 107 MET A N 1
ATOM 842 C CA . MET A 1 107 ? -5.332 3.670 26.698 1.00 38.78 107 MET A CA 1
ATOM 843 C C . MET A 1 107 ? -5.986 3.275 25.358 1.00 38.78 107 MET A C 1
ATOM 845 O O . MET A 1 107 ? -7.130 2.838 25.380 1.00 38.78 107 MET A O 1
ATOM 849 N N . HIS A 1 108 ? -5.282 3.278 24.218 1.00 44.91 108 HIS A N 1
ATOM 850 C CA . HIS A 1 108 ? -5.828 2.753 22.943 1.00 44.91 108 HIS A CA 1
ATOM 851 C C . HIS A 1 108 ? -4.899 1.765 22.213 1.00 44.91 108 HIS A C 1
ATOM 853 O O . HIS A 1 108 ? -4.772 1.778 20.994 1.00 44.91 108 HIS A O 1
ATOM 859 N N . ILE A 1 109 ? -4.270 0.849 22.955 1.00 49.66 109 ILE A N 1
ATOM 860 C CA . ILE A 1 109 ? -3.384 -0.191 22.391 1.00 49.66 109 ILE A CA 1
ATOM 861 C C . ILE A 1 109 ? -4.133 -1.130 21.414 1.00 49.66 109 ILE A C 1
ATOM 863 O O . ILE A 1 109 ? -3.533 -1.633 20.468 1.00 49.66 109 ILE A O 1
ATOM 867 N N . GLY A 1 110 ? -5.447 -1.329 21.592 1.00 53.69 110 GLY A N 1
ATOM 868 C CA . GLY A 1 110 ? -6.272 -2.187 20.728 1.00 53.69 110 GLY A CA 1
ATOM 869 C C . GLY A 1 110 ? -6.485 -1.641 19.309 1.00 53.69 110 GLY A C 1
ATOM 870 O O . GLY A 1 110 ? -6.261 -2.363 18.341 1.00 53.69 110 GLY A O 1
ATOM 871 N N . GLU A 1 111 ? -6.856 -0.365 19.170 1.00 55.81 111 GLU A N 1
ATOM 872 C CA . GLU A 1 111 ? -7.065 0.283 17.861 1.00 55.81 111 GLU A CA 1
ATOM 873 C C . GLU A 1 111 ? -5.736 0.605 17.156 1.00 55.81 111 GLU A C 1
ATOM 875 O O . GLU A 1 111 ? -5.620 0.483 15.935 1.00 55.81 111 GLU A O 1
ATOM 880 N N . GLN A 1 112 ? -4.685 0.910 17.926 1.00 65.19 112 GLN A N 1
ATOM 881 C CA . GLN A 1 112 ? -3.335 1.134 17.398 1.00 65.19 112 GLN A CA 1
ATOM 882 C C . GLN A 1 112 ? -2.754 -0.108 16.704 1.00 65.19 112 GLN A C 1
ATOM 884 O O . GLN A 1 112 ? -2.002 0.024 15.740 1.00 65.19 112 GLN A O 1
ATOM 889 N N . LEU A 1 113 ? -3.118 -1.321 17.136 1.00 68.06 113 LEU A N 1
ATOM 890 C CA . LEU A 1 113 ? -2.635 -2.566 16.527 1.00 68.06 113 LEU A CA 1
ATOM 891 C C . LEU A 1 113 ? -3.083 -2.736 15.071 1.00 68.06 113 LEU A C 1
ATOM 893 O O . LEU A 1 113 ? -2.337 -3.319 14.288 1.00 68.06 113 LEU A O 1
ATOM 897 N N . GLY A 1 114 ? -4.271 -2.244 14.704 1.00 73.81 114 GLY A N 1
ATOM 898 C CA . GLY A 1 114 ? -4.763 -2.261 13.323 1.00 73.81 114 GLY A CA 1
ATOM 899 C C . GLY A 1 114 ? -3.909 -1.389 12.413 1.00 73.81 114 GLY A C 1
ATOM 900 O O . GLY A 1 114 ? -3.389 -1.841 11.390 1.00 73.81 114 GLY A O 1
ATOM 901 N N . PHE A 1 115 ? -3.708 -0.149 12.852 1.00 75.12 115 PHE A N 1
ATOM 902 C CA . PHE A 1 115 ? -2.889 0.835 12.158 1.00 75.12 115 PHE A CA 1
ATOM 903 C C . PHE A 1 115 ? -1.433 0.374 12.009 1.00 75.12 115 PHE A C 1
ATOM 905 O O . PHE A 1 115 ? -0.900 0.366 10.901 1.00 75.12 115 PHE A O 1
ATOM 912 N N . MET A 1 116 ? -0.810 -0.106 13.090 1.00 78.38 116 MET A N 1
ATOM 913 C CA . MET A 1 116 ? 0.564 -0.621 13.044 1.00 78.38 116 MET A CA 1
ATOM 914 C C . MET A 1 116 ? 0.699 -1.818 12.094 1.00 78.38 116 MET A C 1
ATOM 916 O O . MET A 1 116 ? 1.714 -1.950 11.416 1.00 78.38 116 MET A O 1
ATOM 920 N N . SER A 1 117 ? -0.337 -2.657 11.987 1.00 81.88 117 SER A N 1
ATOM 921 C CA . SER A 1 117 ? -0.376 -3.767 11.029 1.00 81.88 117 SER A CA 1
ATOM 922 C C . SER A 1 117 ? -0.412 -3.284 9.575 1.00 81.88 117 SER A C 1
ATOM 924 O O . SER A 1 117 ? 0.247 -3.883 8.731 1.00 81.88 117 SER A O 1
ATOM 926 N N . CYS A 1 118 ? -1.127 -2.190 9.274 1.00 82.94 118 CYS A N 1
ATOM 927 C CA . CYS A 1 118 ? -1.097 -1.563 7.943 1.00 82.94 118 CYS A CA 1
ATOM 928 C C . CYS A 1 118 ? 0.282 -1.036 7.597 1.00 82.94 118 CYS A C 1
ATOM 930 O O . CYS A 1 118 ? 0.779 -1.298 6.508 1.00 82.94 118 CYS A O 1
ATOM 932 N N . VAL A 1 119 ? 0.884 -0.281 8.519 1.00 84.19 119 VAL A N 1
ATOM 933 C CA . VAL A 1 119 ? 2.207 0.316 8.312 1.00 84.19 119 VAL A CA 1
ATOM 934 C C . VAL A 1 119 ? 3.233 -0.787 8.073 1.00 84.19 119 VAL A C 1
ATOM 936 O O . VAL A 1 119 ? 4.003 -0.716 7.121 1.00 84.19 119 VAL A O 1
ATOM 939 N N . PHE A 1 120 ? 3.189 -1.850 8.876 1.00 85.88 120 PHE A N 1
ATOM 940 C CA . PHE A 1 120 ? 4.046 -3.013 8.683 1.00 85.88 120 PHE A CA 1
ATOM 941 C C . PHE A 1 120 ? 3.806 -3.696 7.329 1.00 85.88 120 PHE A C 1
ATOM 943 O O . PHE A 1 120 ? 4.760 -3.948 6.599 1.00 85.88 120 PHE A O 1
ATOM 950 N N . ALA A 1 121 ? 2.547 -3.938 6.948 1.00 87.00 121 ALA A N 1
ATOM 951 C CA . ALA A 1 121 ? 2.217 -4.521 5.649 1.00 87.00 121 ALA A CA 1
ATOM 952 C C . ALA A 1 121 ? 2.677 -3.647 4.475 1.00 87.00 121 ALA A C 1
ATOM 954 O O . ALA A 1 121 ? 3.142 -4.188 3.478 1.00 87.00 121 ALA A O 1
ATOM 955 N N . LEU A 1 122 ? 2.596 -2.318 4.599 1.00 89.50 122 LEU A N 1
ATOM 956 C CA . LEU A 1 122 ? 3.081 -1.371 3.595 1.00 89.50 122 LEU A CA 1
ATOM 957 C C . LEU A 1 122 ? 4.607 -1.431 3.461 1.00 89.50 122 LEU A C 1
ATOM 959 O O . LEU A 1 122 ? 5.118 -1.493 2.348 1.00 89.50 122 LEU A O 1
ATOM 963 N N . ILE A 1 123 ? 5.335 -1.462 4.581 1.00 87.38 123 ILE A N 1
ATOM 964 C CA . ILE A 1 123 ? 6.797 -1.611 4.583 1.00 87.38 123 ILE A CA 1
ATOM 965 C C . ILE A 1 123 ? 7.190 -2.938 3.920 1.00 87.38 123 ILE A C 1
ATOM 967 O O . ILE A 1 123 ? 8.045 -2.953 3.037 1.00 87.38 123 ILE A O 1
ATOM 971 N N . CYS A 1 124 ? 6.540 -4.047 4.288 1.00 87.12 124 CYS A N 1
ATOM 972 C CA . CYS A 1 124 ? 6.781 -5.347 3.661 1.00 87.12 124 CYS A CA 1
ATOM 973 C C . CYS A 1 124 ? 6.438 -5.348 2.168 1.00 87.12 124 CYS A C 1
ATOM 975 O O . CYS A 1 124 ? 7.179 -5.917 1.374 1.00 87.12 124 CYS A O 1
ATOM 977 N N . TYR A 1 125 ? 5.341 -4.702 1.779 1.00 89.50 125 TYR A N 1
ATOM 978 C CA . TYR A 1 125 ? 4.947 -4.553 0.384 1.00 89.50 125 TYR A CA 1
ATOM 979 C C . TYR A 1 125 ? 6.039 -3.843 -0.423 1.00 89.50 125 TYR A C 1
ATOM 981 O O . TYR A 1 125 ? 6.559 -4.425 -1.370 1.00 89.50 125 TYR A O 1
ATOM 989 N N . VAL A 1 126 ? 6.454 -2.646 0.005 1.00 88.62 126 VAL A N 1
ATOM 990 C CA . VAL A 1 126 ? 7.406 -1.805 -0.737 1.00 88.62 126 VAL A CA 1
ATOM 991 C C . VAL A 1 126 ? 8.811 -2.401 -0.779 1.00 88.62 126 VAL A C 1
ATOM 993 O O . VAL A 1 126 ? 9.405 -2.485 -1.848 1.00 88.62 126 VAL A O 1
ATOM 996 N N . PHE A 1 127 ? 9.358 -2.803 0.369 1.00 84.44 127 PHE A N 1
ATOM 997 C CA . PHE A 1 127 ? 10.780 -3.152 0.462 1.00 84.44 127 PHE A CA 1
ATOM 998 C C . PHE A 1 127 ? 11.080 -4.626 0.215 1.00 84.44 127 PHE A C 1
ATOM 1000 O O . PHE A 1 127 ? 12.230 -4.973 -0.034 1.00 84.44 127 PHE A O 1
ATOM 1007 N N . LEU A 1 128 ? 10.079 -5.498 0.329 1.00 85.38 128 LEU A N 1
ATOM 1008 C CA . LEU A 1 128 ? 10.308 -6.937 0.340 1.00 85.38 128 LEU A CA 1
ATOM 1009 C C . LEU A 1 128 ? 9.476 -7.672 -0.706 1.00 85.38 128 LEU A C 1
ATOM 1011 O O . LEU A 1 128 ? 10.029 -8.522 -1.389 1.00 85.38 128 LEU A O 1
ATOM 1015 N N . LEU A 1 129 ? 8.198 -7.350 -0.897 1.00 85.44 129 LEU A N 1
ATOM 1016 C CA . LEU A 1 129 ? 7.383 -8.074 -1.873 1.00 85.44 129 LEU A CA 1
ATOM 1017 C C . LEU A 1 129 ? 7.550 -7.530 -3.303 1.00 85.44 129 LEU A C 1
ATOM 1019 O O . LEU A 1 129 ? 7.820 -8.317 -4.204 1.00 85.44 129 LEU A O 1
ATOM 1023 N N . ILE A 1 130 ? 7.445 -6.210 -3.521 1.00 87.62 130 ILE A N 1
ATOM 1024 C CA . ILE A 1 130 ? 7.579 -5.606 -4.864 1.00 87.62 130 ILE A CA 1
ATOM 1025 C C . ILE A 1 130 ? 8.901 -5.985 -5.558 1.00 87.62 130 ILE A C 1
ATOM 1027 O O . ILE A 1 130 ? 8.853 -6.334 -6.734 1.00 87.62 130 ILE A O 1
ATOM 1031 N N . PRO A 1 131 ? 10.074 -5.952 -4.891 1.00 82.94 131 PRO A N 1
ATOM 1032 C CA . PRO A 1 131 ? 11.336 -6.243 -5.568 1.00 82.94 131 PRO A CA 1
ATOM 1033 C C . PRO A 1 131 ? 11.565 -7.725 -5.880 1.00 82.94 131 PRO A C 1
ATOM 1035 O O . PRO A 1 131 ? 12.585 -8.037 -6.479 1.00 82.94 131 PRO A O 1
ATOM 1038 N N . ASN A 1 132 ? 10.699 -8.638 -5.419 1.00 80.81 132 ASN A N 1
ATOM 1039 C CA . ASN A 1 132 ? 10.953 -10.084 -5.473 1.00 80.81 132 ASN A CA 1
ATOM 1040 C C . ASN A 1 132 ? 9.883 -10.901 -6.218 1.00 80.81 132 ASN A C 1
ATOM 1042 O O . ASN A 1 132 ? 10.134 -12.065 -6.525 1.00 80.81 132 ASN A O 1
ATOM 1046 N N . PHE A 1 133 ? 8.708 -10.339 -6.507 1.00 83.88 133 PHE A N 1
ATOM 1047 C CA . PHE A 1 133 ? 7.602 -11.064 -7.147 1.00 83.88 133 PHE A CA 1
ATOM 1048 C C . PHE A 1 133 ? 6.839 -10.181 -8.143 1.00 83.88 133 PHE A C 1
ATOM 1050 O O . PHE A 1 133 ? 6.992 -8.959 -8.133 1.00 83.88 133 PHE A O 1
ATOM 1057 N N . ASP A 1 134 ? 5.963 -10.793 -8.951 1.00 87.06 134 ASP A N 1
ATOM 1058 C CA . ASP A 1 134 ? 5.089 -10.081 -9.892 1.00 87.06 134 ASP A CA 1
ATOM 1059 C C . ASP A 1 134 ? 4.292 -8.951 -9.214 1.00 87.06 134 ASP A C 1
ATOM 1061 O O . ASP A 1 134 ? 3.554 -9.152 -8.237 1.00 87.06 134 ASP A O 1
ATOM 1065 N N . PHE A 1 135 ? 4.419 -7.746 -9.775 1.00 87.81 135 PHE A N 1
ATOM 1066 C CA . PHE A 1 135 ? 3.807 -6.533 -9.239 1.00 87.81 135 PHE A CA 1
ATOM 1067 C C . PHE A 1 135 ? 2.285 -6.648 -9.055 1.00 87.81 135 PHE A C 1
ATOM 1069 O O . PHE A 1 135 ? 1.752 -6.189 -8.038 1.00 87.81 135 PHE A O 1
ATOM 1076 N N . ILE A 1 136 ? 1.566 -7.260 -10.004 1.00 90.06 136 ILE A N 1
ATOM 1077 C CA . ILE A 1 136 ? 0.103 -7.379 -9.951 1.00 90.06 136 ILE A CA 1
ATOM 1078 C C . ILE A 1 136 ? -0.292 -8.345 -8.837 1.00 90.06 136 ILE A C 1
ATOM 1080 O O . ILE A 1 136 ? -1.160 -8.012 -8.028 1.00 90.06 136 ILE A O 1
ATOM 1084 N N . LEU A 1 137 ? 0.350 -9.514 -8.751 1.00 90.06 137 LEU A N 1
ATOM 1085 C CA . LEU A 1 137 ? 0.043 -10.505 -7.714 1.00 90.06 137 LEU A CA 1
ATOM 1086 C C . LEU A 1 137 ? 0.294 -9.952 -6.312 1.00 90.06 137 LEU A C 1
ATOM 1088 O O . LEU A 1 137 ? -0.558 -10.070 -5.429 1.00 90.06 137 LEU A O 1
ATOM 1092 N N . VAL A 1 138 ? 1.430 -9.292 -6.111 1.00 90.56 138 VAL A N 1
ATOM 1093 C CA . VAL A 1 138 ? 1.761 -8.681 -4.824 1.00 90.56 138 VAL A CA 1
ATOM 1094 C C . VAL A 1 138 ? 0.795 -7.548 -4.479 1.00 90.56 138 VAL A C 1
ATOM 1096 O O . VAL A 1 138 ? 0.359 -7.442 -3.332 1.00 90.56 138 VAL A O 1
ATOM 1099 N N . SER A 1 139 ? 0.408 -6.731 -5.458 1.00 92.00 139 SER A N 1
ATOM 1100 C CA . SER A 1 139 ? -0.592 -5.674 -5.275 1.00 92.00 139 SER A CA 1
ATOM 1101 C C . SER A 1 139 ? -1.959 -6.244 -4.890 1.00 92.00 139 SER A C 1
ATOM 1103 O O . SER A 1 139 ? -2.609 -5.726 -3.982 1.00 92.00 139 SER A O 1
ATOM 1105 N N . VAL A 1 140 ? -2.384 -7.344 -5.522 1.00 93.31 140 VAL A N 1
ATOM 1106 C CA . VAL A 1 140 ? -3.606 -8.078 -5.157 1.00 93.31 140 VAL A CA 1
ATOM 1107 C C . VAL A 1 140 ? -3.501 -8.604 -3.731 1.00 93.31 140 VAL A C 1
ATOM 1109 O O . VAL A 1 140 ? -4.434 -8.417 -2.954 1.00 93.31 140 VAL A O 1
ATOM 1112 N N . LEU A 1 141 ? -2.377 -9.217 -3.352 1.00 91.56 141 LEU A N 1
ATOM 1113 C CA . LEU A 1 141 ? -2.155 -9.702 -1.990 1.00 91.56 141 LEU A CA 1
ATOM 1114 C C . LEU A 1 141 ? -2.208 -8.556 -0.969 1.00 91.56 141 LEU A C 1
ATOM 1116 O O . LEU A 1 141 ? -2.822 -8.705 0.086 1.00 91.56 141 LEU A O 1
ATOM 1120 N N . PHE A 1 142 ? -1.613 -7.406 -1.286 1.00 92.12 142 PHE A N 1
ATOM 1121 C CA . PHE A 1 142 ? -1.611 -6.224 -0.428 1.00 92.12 142 PHE A CA 1
ATOM 1122 C C . PHE A 1 142 ? -3.003 -5.589 -0.290 1.00 92.12 142 PHE A C 1
ATOM 1124 O O . PHE A 1 142 ? -3.431 -5.281 0.823 1.00 92.12 142 PHE A O 1
ATOM 1131 N N . LEU A 1 143 ? -3.762 -5.442 -1.381 1.00 92.06 143 LEU A N 1
ATOM 1132 C CA . LEU A 1 143 ? -5.140 -4.941 -1.311 1.00 92.06 143 LEU A CA 1
ATOM 1133 C C . LEU A 1 143 ? -6.067 -5.933 -0.619 1.00 92.06 143 LEU A C 1
ATOM 1135 O O . LEU A 1 143 ? -6.904 -5.521 0.188 1.00 92.06 143 LEU A O 1
ATOM 1139 N N . LEU A 1 144 ? -5.912 -7.228 -0.911 1.00 90.94 144 LEU A N 1
ATOM 1140 C CA . LEU A 1 144 ? -6.598 -8.282 -0.179 1.00 90.94 144 LEU A CA 1
ATOM 1141 C C . LEU A 1 144 ? -6.279 -8.120 1.298 1.00 90.94 144 LEU A C 1
ATOM 1143 O O . LEU A 1 144 ? -7.210 -8.175 2.095 1.00 90.94 144 LEU A O 1
ATOM 1147 N N . TYR A 1 145 ? -5.013 -7.829 1.637 1.00 89.38 145 TYR A N 1
ATOM 1148 C CA . TYR A 1 145 ? -4.587 -7.586 3.002 1.00 89.38 145 TYR A CA 1
ATOM 1149 C C . TYR A 1 145 ? -5.370 -6.430 3.660 1.00 89.38 145 TYR A C 1
ATOM 1151 O O . TYR A 1 145 ? -6.079 -6.589 4.655 1.00 89.38 145 TYR A O 1
ATOM 1159 N N . LEU A 1 146 ? -5.304 -5.241 3.073 1.00 88.75 146 LEU A N 1
ATOM 1160 C CA . LEU A 1 146 ? -5.937 -4.061 3.658 1.00 88.75 146 LEU A CA 1
ATOM 1161 C C . LEU A 1 146 ? -7.464 -4.183 3.739 1.00 88.75 146 LEU A C 1
ATOM 1163 O O . LEU A 1 146 ? -8.056 -3.937 4.792 1.00 88.75 146 LEU A O 1
ATOM 1167 N N . ILE A 1 147 ? -8.113 -4.598 2.652 1.00 87.56 147 ILE A N 1
ATOM 1168 C CA . ILE A 1 147 ? -9.575 -4.709 2.603 1.00 87.56 147 ILE A CA 1
ATOM 1169 C C . ILE A 1 147 ? -10.040 -5.879 3.476 1.00 87.56 147 ILE A C 1
ATOM 1171 O O . ILE A 1 147 ? -11.000 -5.744 4.229 1.00 87.56 147 ILE A O 1
ATOM 1175 N N . GLY A 1 148 ? -9.338 -7.010 3.439 1.00 83.25 148 GLY A N 1
ATOM 1176 C CA . GLY A 1 148 ? -9.637 -8.175 4.265 1.00 83.25 148 GLY A CA 1
ATOM 1177 C C . GLY A 1 148 ? -9.569 -7.871 5.753 1.00 83.25 148 GLY A C 1
ATOM 1178 O O . GLY A 1 148 ? -10.532 -8.126 6.478 1.00 83.25 148 GLY A O 1
ATOM 1179 N N . GLY A 1 149 ? -8.467 -7.258 6.184 1.00 80.00 149 GLY A N 1
ATOM 1180 C CA . GLY A 1 149 ? -8.255 -6.876 7.571 1.00 80.00 149 GLY A CA 1
ATOM 1181 C C . GLY A 1 149 ? -9.310 -5.896 8.079 1.00 80.00 149 GLY A C 1
ATOM 1182 O O . GLY A 1 149 ? -9.928 -6.157 9.105 1.00 80.00 149 GLY A O 1
ATOM 1183 N N . PHE A 1 150 ? -9.531 -4.776 7.387 1.00 78.75 150 PHE A N 1
ATOM 1184 C CA . PHE A 1 150 ? -10.366 -3.692 7.928 1.00 78.75 150 PHE A CA 1
ATOM 1185 C C . PHE A 1 150 ? -11.854 -3.851 7.654 1.00 78.75 150 PHE A C 1
ATOM 1187 O O . PHE A 1 150 ? -12.675 -3.355 8.421 1.00 78.75 150 PHE A O 1
ATOM 1194 N N . TYR A 1 151 ? -12.214 -4.494 6.546 1.00 77.69 151 TYR A N 1
ATOM 1195 C CA . TYR A 1 151 ? -13.591 -4.499 6.070 1.00 77.69 151 TYR A CA 1
ATOM 1196 C C . TYR A 1 151 ? -14.323 -5.813 6.363 1.00 77.69 151 TYR A C 1
ATOM 1198 O O . TYR A 1 151 ? -15.543 -5.800 6.525 1.00 77.69 151 TYR A O 1
ATOM 1206 N N . TYR A 1 152 ? -13.614 -6.948 6.427 1.00 75.25 152 TYR A N 1
ATOM 1207 C CA . TYR A 1 152 ? -14.235 -8.263 6.651 1.00 75.25 152 TYR A CA 1
ATOM 1208 C C . TYR A 1 152 ? -13.976 -8.846 8.041 1.00 75.25 152 TYR A C 1
ATOM 1210 O O . TYR A 1 152 ? -14.815 -9.596 8.534 1.00 75.25 152 TYR A O 1
ATOM 1218 N N . CYS A 1 153 ? -12.858 -8.514 8.684 1.00 67.81 153 CYS A N 1
ATOM 1219 C CA . CYS A 1 153 ? -12.489 -9.082 9.978 1.00 67.81 153 CYS A CA 1
ATOM 1220 C C . CYS A 1 153 ? -12.945 -8.185 11.138 1.00 67.81 153 CYS A C 1
ATOM 1222 O O . CYS A 1 153 ? -12.172 -7.379 11.647 1.00 67.81 153 CYS A O 1
ATOM 1224 N N . THR A 1 154 ? -14.190 -8.351 11.590 1.00 66.31 154 THR A N 1
ATOM 1225 C CA . THR A 1 154 ? -14.677 -7.723 12.835 1.00 66.31 154 THR A CA 1
ATOM 1226 C C . THR A 1 154 ? -14.234 -8.478 14.092 1.00 66.31 154 THR A C 1
ATOM 1228 O O . THR A 1 154 ? -14.098 -7.868 15.149 1.00 66.31 154 THR A O 1
ATOM 1231 N N . ASP A 1 155 ? -13.947 -9.780 13.981 1.00 70.31 155 ASP A N 1
ATOM 1232 C CA . ASP A 1 155 ? -13.536 -10.610 15.119 1.00 70.31 155 ASP A CA 1
ATOM 1233 C C . ASP A 1 155 ? -12.015 -10.747 15.254 1.00 70.31 155 ASP A C 1
ATOM 1235 O O . ASP A 1 155 ? -11.277 -10.929 14.279 1.00 70.31 155 ASP A O 1
ATOM 1239 N N . VAL A 1 156 ? -11.559 -10.809 16.508 1.00 70.62 156 VAL A N 1
ATOM 1240 C CA . VAL A 1 156 ? -10.147 -10.988 16.899 1.00 70.62 156 VAL A CA 1
ATOM 1241 C C . VAL A 1 156 ? -9.520 -12.251 16.282 1.00 70.62 156 VAL A C 1
ATOM 1243 O O . VAL A 1 156 ? -8.330 -12.271 15.945 1.00 70.62 156 VAL A O 1
ATOM 1246 N N . GLN A 1 157 ? -10.313 -13.312 16.099 1.00 71.56 157 GLN A N 1
ATOM 1247 C CA . GLN A 1 157 ? -9.847 -14.582 15.539 1.00 71.56 157 GLN A CA 1
ATOM 1248 C C . GLN A 1 157 ? -9.556 -14.489 14.035 1.00 71.56 157 GLN A C 1
ATOM 1250 O O . GLN A 1 157 ? -8.498 -14.940 13.587 1.00 71.56 157 GLN A O 1
ATOM 1255 N N . HIS A 1 158 ? -10.445 -13.855 13.268 1.00 71.00 158 HIS A N 1
ATOM 1256 C CA . HIS A 1 158 ? -10.258 -13.629 11.834 1.00 71.00 158 HIS A CA 1
ATOM 1257 C C . HIS A 1 158 ? -9.077 -12.681 11.581 1.00 71.00 158 HIS A C 1
ATOM 1259 O O . HIS A 1 158 ? -8.230 -12.950 10.729 1.00 71.00 158 HIS A O 1
ATOM 1265 N N . TRP A 1 159 ? -8.931 -11.651 12.419 1.00 72.75 159 TRP A N 1
ATOM 1266 C CA . TRP A 1 159 ? -7.787 -10.739 12.390 1.00 72.75 159 TRP A CA 1
ATOM 1267 C C . TRP A 1 159 ? -6.439 -11.450 12.620 1.00 72.75 159 TRP A C 1
ATOM 1269 O O . TRP A 1 159 ? -5.432 -11.141 11.980 1.00 72.75 159 TRP A O 1
ATOM 1279 N N . SER A 1 160 ? -6.408 -12.453 13.501 1.00 73.62 160 SER A N 1
ATOM 1280 C CA . SER A 1 160 ? -5.196 -13.230 13.797 1.00 73.62 160 SER A CA 1
ATOM 1281 C C . SER A 1 160 ? -4.756 -14.120 12.632 1.00 73.62 160 SER A C 1
ATOM 1283 O O . SER A 1 160 ? -3.560 -14.220 12.356 1.00 73.62 160 SER A O 1
ATOM 1285 N N . TRP A 1 161 ? -5.700 -14.738 11.919 1.00 71.81 161 TRP A N 1
ATOM 1286 C CA . TRP A 1 161 ? -5.411 -15.505 10.700 1.00 71.81 161 TRP A CA 1
ATOM 1287 C C . TRP A 1 161 ? -4.817 -14.634 9.605 1.00 71.81 161 TRP A C 1
ATOM 1289 O O . TRP A 1 161 ? -3.851 -15.003 8.942 1.00 71.81 161 TRP A O 1
ATOM 1299 N N . PHE A 1 162 ? -5.359 -13.437 9.488 1.00 74.06 162 PHE A N 1
ATOM 1300 C CA . PHE A 1 162 ? -4.971 -12.475 8.487 1.00 74.06 162 PHE A CA 1
ATOM 1301 C C . PHE A 1 162 ? -3.550 -11.922 8.695 1.00 74.06 162 PHE A C 1
ATOM 1303 O O . PHE A 1 162 ? -2.779 -11.727 7.758 1.00 74.06 162 PHE A O 1
ATOM 1310 N N . LYS A 1 163 ? -3.135 -11.756 9.956 1.00 79.56 163 LYS A N 1
ATOM 1311 C CA . LYS A 1 163 ? -1.727 -11.495 10.292 1.00 79.56 163 LYS A CA 1
ATOM 1312 C C . LYS A 1 163 ? -0.821 -12.663 9.918 1.00 79.56 163 LYS A C 1
ATOM 1314 O O . LYS A 1 163 ? 0.272 -12.436 9.409 1.00 79.56 163 LYS A O 1
ATOM 1319 N N . ARG A 1 164 ? -1.264 -13.903 10.150 1.00 80.94 164 ARG A N 1
ATOM 1320 C CA . ARG A 1 164 ? -0.479 -15.102 9.820 1.00 80.94 164 ARG A CA 1
ATOM 1321 C C . ARG A 1 164 ? -0.246 -15.238 8.320 1.00 80.94 164 ARG A C 1
ATOM 1323 O O . ARG A 1 164 ? 0.856 -15.615 7.951 1.00 80.94 164 ARG A O 1
ATOM 1330 N N . THR A 1 165 ? -1.214 -14.897 7.468 1.00 75.88 165 THR A N 1
ATOM 1331 C CA . THR A 1 165 ? -1.026 -14.945 6.006 1.00 75.88 165 THR A CA 1
ATOM 1332 C C . THR A 1 165 ? 0.030 -13.946 5.532 1.00 75.88 165 THR A C 1
ATOM 1334 O O . THR A 1 165 ? 0.881 -14.313 4.728 1.00 75.88 165 THR A O 1
ATOM 1337 N N . LEU A 1 166 ? 0.047 -12.723 6.077 1.00 79.62 166 LEU A N 1
ATOM 1338 C CA . LEU A 1 166 ? 1.101 -11.741 5.785 1.00 79.62 166 LEU A CA 1
ATOM 1339 C C . LEU A 1 166 ? 2.467 -12.199 6.316 1.00 79.62 166 LEU A C 1
ATOM 1341 O O . LEU A 1 166 ? 3.452 -12.158 5.587 1.00 79.62 166 LEU A O 1
ATOM 1345 N N . ILE A 1 167 ? 2.531 -12.666 7.568 1.00 82.69 167 ILE A N 1
ATOM 1346 C CA . ILE A 1 167 ? 3.775 -13.170 8.172 1.00 82.69 167 ILE A CA 1
ATOM 1347 C C . ILE A 1 167 ? 4.322 -14.348 7.365 1.00 82.69 167 ILE A C 1
ATOM 1349 O O . ILE A 1 167 ? 5.523 -14.416 7.139 1.00 82.69 167 ILE A O 1
ATOM 1353 N N . LEU A 1 168 ? 3.456 -15.251 6.905 1.00 82.44 168 LEU A N 1
ATOM 1354 C CA . LEU A 1 168 ? 3.840 -16.392 6.083 1.00 82.44 168 LEU A CA 1
ATOM 1355 C C . LEU A 1 168 ? 4.361 -15.946 4.712 1.00 82.44 168 LEU A C 1
ATOM 1357 O O . LEU A 1 168 ? 5.391 -16.455 4.283 1.00 82.44 168 LEU A O 1
ATOM 1361 N N . ALA A 1 169 ? 3.730 -14.961 4.065 1.00 78.00 169 ALA A N 1
ATOM 1362 C CA . ALA A 1 169 ? 4.248 -14.380 2.824 1.00 78.00 169 ALA A CA 1
ATOM 1363 C C . ALA A 1 169 ? 5.647 -13.778 3.017 1.00 78.00 169 ALA A C 1
ATOM 1365 O O . ALA A 1 169 ? 6.573 -14.093 2.270 1.00 78.00 169 ALA A O 1
ATOM 1366 N N . VAL A 1 170 ? 5.834 -12.981 4.071 1.00 80.69 170 VAL A N 1
ATOM 1367 C CA . VAL A 1 170 ? 7.132 -12.374 4.399 1.00 80.69 170 VAL A CA 1
ATOM 1368 C C . VAL A 1 170 ? 8.175 -13.440 4.733 1.00 80.69 170 VAL A C 1
ATOM 1370 O O . VAL A 1 170 ? 9.285 -13.391 4.214 1.00 80.69 170 VAL A O 1
ATOM 1373 N N . ALA A 1 171 ? 7.827 -14.430 5.555 1.00 82.69 171 ALA A N 1
ATOM 1374 C CA . ALA A 1 171 ? 8.730 -15.506 5.947 1.00 82.69 171 ALA A CA 1
ATOM 1375 C C . ALA A 1 171 ? 9.171 -16.349 4.746 1.00 82.69 171 ALA A C 1
ATOM 1377 O O . ALA A 1 171 ? 10.350 -16.671 4.638 1.00 82.69 171 ALA A O 1
ATOM 1378 N N . LEU A 1 172 ? 8.254 -16.657 3.822 1.00 77.75 172 LEU A N 1
ATOM 1379 C CA . LEU A 1 172 ? 8.585 -17.359 2.583 1.00 77.75 172 LEU A CA 1
ATOM 1380 C C . LEU A 1 172 ? 9.493 -16.525 1.681 1.00 77.75 172 LEU A C 1
ATOM 1382 O O . LEU A 1 172 ? 10.411 -17.076 1.087 1.00 77.75 172 LEU A O 1
ATOM 1386 N N . THR A 1 173 ? 9.300 -15.207 1.638 1.00 73.50 173 THR A N 1
ATOM 1387 C CA . THR A 1 173 ? 10.192 -14.305 0.894 1.00 73.50 173 THR A CA 1
ATOM 1388 C C . THR A 1 173 ? 11.590 -14.249 1.519 1.00 73.50 173 THR A C 1
ATOM 1390 O O . THR A 1 173 ? 12.592 -14.310 0.820 1.00 73.50 173 THR A O 1
ATOM 1393 N N . ILE A 1 174 ? 11.692 -14.176 2.847 1.00 79.75 174 ILE A N 1
ATOM 1394 C CA . ILE A 1 174 ? 12.990 -14.189 3.540 1.00 79.75 174 ILE A CA 1
ATOM 1395 C C . ILE A 1 174 ? 13.687 -15.537 3.334 1.00 79.75 174 ILE A C 1
ATOM 1397 O O . ILE A 1 174 ? 14.883 -15.578 3.062 1.00 79.75 174 ILE A O 1
ATOM 1401 N N . LEU A 1 175 ? 12.946 -16.644 3.415 1.00 79.75 175 LEU A N 1
ATOM 1402 C CA . LEU A 1 175 ? 13.479 -17.977 3.151 1.00 79.75 175 LEU A CA 1
ATOM 1403 C C . LEU A 1 175 ? 13.982 -18.104 1.705 1.00 79.75 175 LEU A C 1
ATOM 1405 O O . LEU A 1 175 ? 15.076 -18.617 1.486 1.00 79.75 175 LEU A O 1
ATOM 1409 N N . ALA A 1 176 ? 13.212 -17.589 0.746 1.00 71.31 176 ALA A N 1
ATOM 1410 C CA . ALA A 1 176 ? 13.571 -17.502 -0.665 1.00 71.31 176 ALA A CA 1
ATOM 1411 C C . ALA A 1 176 ? 14.890 -16.744 -0.893 1.00 71.31 176 ALA A C 1
ATOM 1413 O O . ALA A 1 176 ? 15.732 -17.190 -1.668 1.00 71.31 176 ALA A O 1
ATOM 1414 N N . LEU A 1 177 ? 15.091 -15.637 -0.172 1.00 72.75 177 LEU A N 1
ATOM 1415 C CA . LEU A 1 177 ? 16.312 -14.831 -0.237 1.00 72.75 177 LEU A CA 1
ATOM 1416 C C . LEU A 1 177 ? 17.526 -15.527 0.399 1.00 72.75 177 LEU A C 1
ATOM 1418 O O . LEU A 1 177 ? 18.637 -15.411 -0.111 1.00 72.75 177 LEU A O 1
ATOM 1422 N N . ILE A 1 178 ? 17.333 -16.248 1.509 1.00 78.12 178 ILE A N 1
ATOM 1423 C CA . ILE A 1 178 ? 18.418 -16.944 2.226 1.00 78.12 178 ILE A CA 1
ATOM 1424 C C . ILE A 1 178 ? 18.856 -18.215 1.486 1.00 78.12 178 ILE A C 1
ATOM 1426 O O . ILE A 1 178 ? 20.029 -18.587 1.544 1.00 78.12 178 ILE A O 1
ATOM 1430 N N . PHE A 1 179 ? 17.941 -18.869 0.768 1.00 74.25 179 PHE A N 1
ATOM 1431 C CA . PHE A 1 179 ? 18.213 -20.107 0.040 1.00 74.25 179 PHE A CA 1
ATOM 1432 C C . PHE A 1 179 ? 17.918 -19.966 -1.463 1.00 74.25 179 PHE A C 1
ATOM 1434 O O . PHE A 1 179 ? 16.962 -20.569 -1.959 1.00 74.25 179 PHE A O 1
ATOM 1441 N N . PRO A 1 180 ? 18.776 -19.260 -2.230 1.00 67.12 180 PRO A N 1
ATOM 1442 C CA . PRO A 1 180 ? 18.600 -19.102 -3.677 1.00 67.12 180 PRO A CA 1
ATOM 1443 C C . PRO A 1 180 ? 18.570 -20.444 -4.421 1.00 67.12 180 PRO A C 1
ATOM 1445 O O . PRO A 1 180 ? 17.949 -20.578 -5.466 1.00 67.12 180 PRO A O 1
ATOM 1448 N N . SER A 1 181 ? 19.219 -21.475 -3.871 1.00 64.38 181 SER A N 1
ATOM 1449 C CA . SER A 1 181 ? 19.260 -22.824 -4.443 1.00 64.38 181 SER A CA 1
ATOM 1450 C C . SER A 1 181 ? 17.912 -23.557 -4.431 1.00 64.38 181 SER A C 1
ATOM 1452 O O . SER A 1 181 ? 17.726 -24.462 -5.241 1.00 64.38 181 SER A O 1
ATOM 1454 N N . LEU A 1 182 ? 16.968 -23.177 -3.558 1.00 57.31 182 LEU A N 1
ATOM 1455 C CA . LEU A 1 182 ? 15.593 -23.710 -3.550 1.00 57.31 182 LEU A CA 1
ATOM 1456 C C . LEU A 1 182 ? 14.728 -23.118 -4.672 1.00 57.31 182 LEU A C 1
ATOM 1458 O O . LEU A 1 182 ? 13.676 -23.656 -5.005 1.00 57.31 182 LEU A O 1
ATOM 1462 N N . LEU A 1 183 ? 15.184 -22.014 -5.251 1.00 56.53 183 LEU A N 1
ATOM 1463 C CA . LEU A 1 183 ? 14.495 -21.195 -6.227 1.00 56.53 183 LEU A CA 1
ATOM 1464 C C . LEU A 1 183 ? 15.386 -21.115 -7.465 1.00 56.53 183 LEU A C 1
ATOM 1466 O O . LEU A 1 183 ? 16.031 -20.106 -7.713 1.00 56.53 183 LEU A O 1
ATOM 1470 N N . SER A 1 184 ? 15.457 -22.240 -8.181 1.00 48.50 184 SER A N 1
ATOM 1471 C CA . SER A 1 184 ? 16.223 -22.482 -9.412 1.00 48.50 184 SER A CA 1
ATOM 1472 C C . SER A 1 184 ? 16.633 -21.228 -10.199 1.00 48.50 184 SER A C 1
ATOM 1474 O O . SER A 1 184 ? 15.793 -20.376 -10.478 1.00 48.50 184 SER A O 1
ATOM 1476 N N . GLN A 1 185 ? 17.904 -21.206 -10.625 1.00 48.91 185 GLN A N 1
ATOM 1477 C CA . GLN A 1 185 ? 18.642 -20.154 -11.349 1.00 48.91 185 GLN A CA 1
ATOM 1478 C C . GLN A 1 185 ? 18.066 -19.762 -12.731 1.00 48.91 185 GLN A C 1
ATOM 1480 O O . GLN A 1 185 ? 18.790 -19.721 -13.723 1.00 48.91 185 GLN A O 1
ATOM 1485 N N . SER A 1 186 ? 16.771 -19.483 -12.838 1.00 49.38 186 SER A N 1
ATOM 1486 C CA . SER A 1 186 ? 16.216 -18.764 -13.980 1.00 49.38 186 SER A CA 1
ATOM 1487 C C . SER A 1 186 ? 15.871 -17.341 -13.556 1.00 49.38 186 SER A C 1
ATOM 1489 O O . SER A 1 186 ? 15.258 -17.161 -12.505 1.00 49.38 186 SER A O 1
ATOM 1491 N N . PRO A 1 187 ? 16.233 -16.329 -14.366 1.00 52.09 187 PRO A N 1
ATOM 1492 C CA . PRO A 1 187 ? 15.982 -14.921 -14.059 1.00 52.09 187 PRO A CA 1
ATOM 1493 C C . PRO A 1 187 ? 14.487 -14.578 -13.936 1.00 52.09 187 PRO A C 1
ATOM 1495 O O . PRO A 1 187 ? 14.157 -13.499 -13.467 1.00 52.09 187 PRO A O 1
ATOM 1498 N N . HIS A 1 188 ? 13.592 -15.494 -14.320 1.00 56.88 188 HIS A N 1
ATOM 1499 C CA . HIS A 1 188 ? 12.150 -15.416 -14.094 1.00 56.88 188 HIS A CA 1
ATOM 1500 C C . HIS A 1 188 ? 11.706 -16.699 -13.393 1.00 56.88 188 HIS A C 1
ATOM 1502 O O . HIS A 1 188 ? 11.489 -17.736 -14.021 1.00 56.88 188 HIS A O 1
ATOM 1508 N N . ASN A 1 189 ? 11.667 -16.664 -12.066 1.00 63.16 189 ASN A N 1
ATOM 1509 C CA . ASN A 1 189 ? 11.318 -17.831 -11.279 1.00 63.16 189 ASN A CA 1
ATOM 1510 C C . ASN A 1 189 ? 9.796 -17.929 -11.113 1.00 63.16 189 ASN A C 1
ATOM 1512 O O . ASN A 1 189 ? 9.252 -17.518 -10.095 1.00 63.16 189 ASN A O 1
ATOM 1516 N N . ASP A 1 190 ? 9.117 -18.519 -12.099 1.00 68.88 190 ASP A N 1
ATOM 1517 C CA . ASP A 1 190 ? 7.662 -18.753 -12.085 1.00 68.88 190 ASP A CA 1
ATOM 1518 C C . ASP A 1 190 ? 7.160 -19.416 -10.775 1.00 68.88 190 ASP A C 1
ATOM 1520 O O . ASP A 1 190 ? 5.999 -19.258 -10.390 1.00 68.88 190 ASP A O 1
ATOM 1524 N N . TYR A 1 191 ? 8.018 -20.157 -10.057 1.00 74.56 191 TYR A N 1
ATOM 1525 C CA . TYR A 1 191 ? 7.653 -20.817 -8.800 1.00 74.56 191 TYR A CA 1
ATOM 1526 C C . TYR A 1 191 ? 7.391 -19.836 -7.650 1.00 74.56 191 TYR A C 1
ATOM 1528 O O . TYR A 1 191 ? 6.553 -20.126 -6.793 1.00 74.56 191 TYR A O 1
ATOM 1536 N N . SER A 1 192 ? 8.064 -18.681 -7.615 1.00 74.56 192 SER A N 1
ATOM 1537 C CA . SER A 1 192 ? 7.840 -17.670 -6.575 1.00 74.56 192 SER A CA 1
ATOM 1538 C C . SER A 1 192 ? 6.460 -17.015 -6.734 1.00 74.56 192 SER A C 1
ATOM 1540 O O . SER A 1 192 ? 5.731 -16.860 -5.751 1.00 74.56 192 SER A O 1
ATOM 1542 N N . ASP A 1 193 ? 6.041 -16.755 -7.973 1.00 79.19 193 ASP A N 1
ATOM 1543 C CA . ASP A 1 193 ? 4.710 -16.235 -8.300 1.00 79.1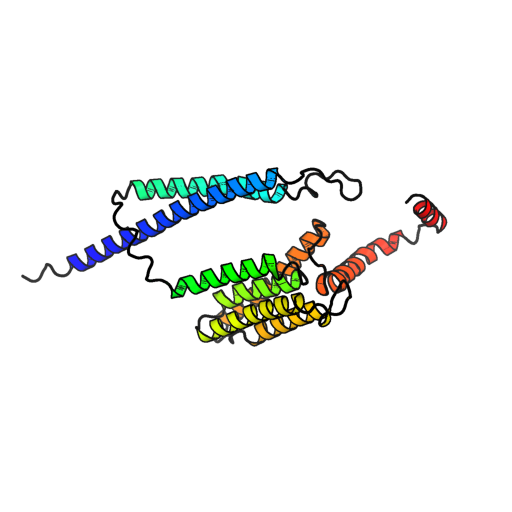9 193 ASP A CA 1
ATOM 1544 C C . ASP A 1 193 ? 3.600 -17.242 -7.966 1.00 79.19 193 ASP A C 1
ATOM 1546 O O . ASP A 1 193 ? 2.553 -16.868 -7.426 1.00 79.19 193 ASP A O 1
ATOM 1550 N N . ILE A 1 194 ? 3.835 -18.540 -8.210 1.00 82.75 194 ILE A N 1
ATOM 1551 C CA . ILE A 1 194 ? 2.902 -19.606 -7.811 1.00 82.75 194 ILE A CA 1
ATOM 1552 C C . ILE A 1 194 ? 2.713 -19.617 -6.289 1.00 82.75 194 ILE A C 1
ATOM 1554 O O . ILE A 1 194 ? 1.583 -19.753 -5.817 1.00 82.75 194 ILE A O 1
ATOM 1558 N N . LEU A 1 195 ? 3.782 -19.439 -5.504 1.00 82.44 195 LEU A N 1
ATOM 1559 C CA . LEU A 1 195 ? 3.674 -19.370 -4.044 1.00 82.44 195 LEU A CA 1
ATOM 1560 C C . LEU A 1 195 ? 2.806 -18.190 -3.596 1.00 82.44 195 LEU A C 1
ATOM 1562 O O . LEU A 1 195 ? 1.912 -18.374 -2.768 1.00 82.44 195 LEU A O 1
ATOM 1566 N N . VAL A 1 196 ? 3.013 -17.000 -4.166 1.00 85.00 196 VAL A N 1
ATOM 1567 C CA . VAL A 1 196 ? 2.179 -15.824 -3.868 1.00 85.00 196 VAL A CA 1
ATOM 1568 C C . VAL A 1 196 ? 0.717 -16.093 -4.227 1.00 85.00 196 VAL A C 1
ATOM 1570 O O . VAL A 1 196 ? -0.180 -15.800 -3.435 1.00 85.00 196 VAL A O 1
ATOM 1573 N N . LEU A 1 197 ? 0.460 -16.728 -5.370 1.00 87.50 197 LEU A N 1
ATOM 1574 C CA . LEU A 1 197 ? -0.885 -17.097 -5.802 1.00 87.50 197 LEU A CA 1
ATOM 1575 C C . LEU A 1 197 ? -1.554 -18.095 -4.842 1.00 87.50 197 LEU A C 1
ATOM 1577 O O . LEU A 1 197 ? -2.722 -17.918 -4.493 1.00 87.50 197 LEU A O 1
ATOM 1581 N N . VAL A 1 198 ? -0.819 -19.093 -4.343 1.00 87.19 198 VAL A N 1
ATOM 1582 C CA . VAL A 1 198 ? -1.313 -20.026 -3.314 1.00 87.19 198 VAL A CA 1
ATOM 1583 C C . VAL A 1 198 ? -1.684 -19.280 -2.031 1.00 87.19 198 VAL A C 1
ATOM 1585 O O . VAL A 1 198 ? -2.733 -19.557 -1.446 1.00 87.19 198 VAL A O 1
ATOM 1588 N N . ILE A 1 199 ? -0.883 -18.298 -1.609 1.00 87.38 199 ILE A N 1
ATOM 1589 C CA . ILE A 1 199 ? -1.181 -17.471 -0.429 1.00 87.38 199 ILE A CA 1
ATOM 1590 C C . ILE A 1 199 ? -2.435 -16.621 -0.655 1.00 87.38 199 ILE A C 1
ATOM 1592 O O . ILE A 1 199 ? -3.268 -16.523 0.246 1.00 87.38 199 ILE A O 1
ATOM 1596 N N . ILE A 1 200 ? -2.610 -16.045 -1.849 1.00 89.62 200 ILE A N 1
ATOM 1597 C CA . ILE A 1 200 ? -3.824 -15.299 -2.213 1.00 89.62 200 ILE A CA 1
ATOM 1598 C C . ILE A 1 200 ? -5.048 -16.215 -2.130 1.00 89.62 200 ILE A C 1
ATOM 1600 O O . ILE A 1 200 ? -6.029 -15.862 -1.476 1.00 89.62 200 ILE A O 1
ATOM 1604 N N . ILE A 1 201 ? -4.988 -17.411 -2.727 1.00 89.69 201 ILE A N 1
ATOM 1605 C CA . ILE A 1 201 ? -6.083 -18.392 -2.674 1.00 89.69 201 ILE A CA 1
ATOM 1606 C C . ILE A 1 201 ? -6.393 -18.778 -1.225 1.00 89.69 201 ILE A C 1
ATOM 1608 O O . ILE A 1 201 ? -7.556 -18.754 -0.817 1.00 89.69 201 ILE A O 1
ATOM 1612 N N . ALA A 1 202 ? -5.369 -19.075 -0.423 1.00 86.88 202 ALA A N 1
ATOM 1613 C CA . ALA A 1 202 ? -5.539 -19.371 0.994 1.00 86.88 202 ALA A CA 1
ATOM 1614 C C . ALA A 1 202 ? -6.193 -18.194 1.739 1.00 86.88 202 ALA A C 1
ATOM 1616 O O . ALA A 1 202 ? -7.101 -18.403 2.544 1.00 86.88 202 ALA A O 1
ATOM 1617 N N . GLY A 1 203 ? -5.794 -16.955 1.444 1.00 84.56 203 GLY A N 1
ATOM 1618 C CA . GLY A 1 203 ? -6.406 -15.747 1.993 1.00 84.56 203 GLY A CA 1
ATOM 1619 C C . GLY A 1 203 ? -7.889 -15.619 1.636 1.00 84.56 203 GLY A C 1
ATOM 1620 O O . GLY A 1 203 ? -8.702 -15.334 2.512 1.00 84.56 203 GLY A O 1
ATOM 1621 N N . LEU A 1 204 ? -8.262 -15.896 0.382 1.00 87.88 204 LEU A N 1
ATOM 1622 C CA . LEU A 1 204 ? -9.648 -15.839 -0.097 1.00 87.88 204 LEU A CA 1
ATOM 1623 C C . LEU A 1 204 ? -10.547 -16.898 0.550 1.00 87.88 204 LEU A C 1
ATOM 1625 O O . LEU A 1 204 ? -11.676 -16.584 0.934 1.00 87.88 204 LEU A O 1
ATOM 1629 N N . ILE A 1 205 ? -10.057 -18.136 0.681 1.00 86.12 205 ILE A N 1
ATOM 1630 C CA . ILE A 1 205 ? -10.802 -19.249 1.296 1.00 86.12 205 ILE A CA 1
ATOM 1631 C C . ILE A 1 205 ? -11.106 -18.949 2.767 1.00 86.12 205 ILE A C 1
ATOM 1633 O O . ILE A 1 205 ? -12.194 -19.256 3.251 1.00 86.12 205 ILE A O 1
ATOM 1637 N N . ASN A 1 206 ? -10.166 -18.308 3.463 1.00 83.06 206 ASN A N 1
ATOM 1638 C CA . ASN A 1 206 ? -10.299 -17.967 4.877 1.00 83.06 206 ASN A CA 1
ATOM 1639 C C . ASN A 1 206 ? -11.125 -16.695 5.141 1.00 83.06 206 ASN A C 1
ATOM 1641 O O . ASN A 1 206 ? -11.281 -16.302 6.297 1.00 83.06 206 ASN A O 1
ATOM 1645 N N . LEU A 1 207 ? -11.673 -16.036 4.112 1.00 83.38 207 LEU A N 1
ATOM 1646 C CA . LEU A 1 207 ? -12.526 -14.869 4.327 1.00 83.38 207 LEU A CA 1
ATOM 1647 C C . LEU A 1 207 ? -13.845 -15.274 5.007 1.00 83.38 207 LEU A C 1
ATOM 1649 O O . LEU A 1 207 ? -14.543 -16.148 4.479 1.00 83.38 207 LEU A O 1
ATOM 1653 N N . PRO A 1 208 ? -14.275 -14.572 6.075 1.00 81.38 208 PRO A N 1
ATOM 1654 C CA . PRO A 1 208 ? -15.494 -14.911 6.805 1.00 81.38 208 PRO A CA 1
ATOM 1655 C C . PRO A 1 208 ? -16.707 -14.935 5.874 1.00 81.38 208 PRO A C 1
ATOM 1657 O O . PRO A 1 208 ? -16.831 -14.116 4.950 1.00 81.38 208 PRO A O 1
ATOM 1660 N N . LYS A 1 209 ? -17.592 -15.917 6.063 1.00 82.50 209 LYS A N 1
ATOM 1661 C CA . LYS A 1 209 ? -18.814 -16.042 5.259 1.00 82.50 209 LYS A CA 1
ATOM 1662 C C . LYS A 1 209 ? -19.732 -14.855 5.560 1.00 82.50 209 LYS A C 1
ATOM 1664 O O . LYS A 1 209 ? -19.790 -14.389 6.688 1.00 82.50 209 LYS A O 1
ATOM 1669 N N . ALA A 1 210 ? -20.406 -14.340 4.533 1.00 80.94 210 ALA A N 1
ATOM 1670 C CA . ALA A 1 210 ? -21.366 -13.258 4.726 1.00 80.94 210 ALA A CA 1
ATOM 1671 C C . ALA A 1 210 ? -22.651 -13.828 5.336 1.00 80.94 210 ALA A C 1
ATOM 1673 O O . ALA A 1 210 ? -23.200 -14.784 4.789 1.00 80.94 210 ALA A O 1
ATOM 1674 N N . GLU A 1 211 ? -23.115 -13.230 6.427 1.00 80.62 211 GLU A N 1
ATOM 1675 C CA . GLU A 1 211 ? -24.329 -13.654 7.134 1.00 80.62 211 GLU A CA 1
ATOM 1676 C C . GLU A 1 211 ? -25.585 -13.003 6.534 1.00 80.62 211 GLU A C 1
ATOM 1678 O O . GLU A 1 211 ? -26.649 -13.614 6.499 1.00 80.62 211 GLU A O 1
ATOM 1683 N N . ASP A 1 212 ? -25.442 -11.795 5.974 1.00 85.69 212 ASP A N 1
ATOM 1684 C CA . ASP A 1 212 ? -26.539 -10.998 5.409 1.00 85.69 212 ASP A CA 1
ATOM 1685 C C . ASP A 1 212 ? -26.339 -10.744 3.890 1.00 85.69 212 ASP A C 1
ATOM 1687 O O . ASP A 1 212 ? -25.210 -10.474 3.443 1.00 85.69 212 ASP A O 1
ATOM 1691 N N . PRO A 1 213 ? -27.398 -10.775 3.048 1.00 82.31 213 PRO A N 1
ATOM 1692 C CA . PRO A 1 213 ? -27.330 -10.349 1.646 1.00 82.31 213 PRO A CA 1
ATOM 1693 C C . PRO A 1 213 ? -26.719 -8.952 1.426 1.00 82.31 213 PRO A C 1
ATOM 1695 O O . PRO A 1 213 ? -26.018 -8.746 0.427 1.00 82.31 213 PRO A O 1
ATOM 1698 N N . ALA A 1 214 ? -26.922 -7.994 2.337 1.00 83.88 214 ALA A N 1
ATOM 1699 C CA . ALA A 1 214 ? -26.284 -6.679 2.264 1.00 83.88 214 ALA A CA 1
ATOM 1700 C C . ALA A 1 214 ? -24.759 -6.773 2.447 1.00 83.88 214 ALA A C 1
ATOM 1702 O O . ALA A 1 214 ? -23.995 -6.157 1.692 1.00 83.88 214 ALA A O 1
ATOM 1703 N N . GLN A 1 215 ? -24.305 -7.595 3.395 1.00 80.06 215 GLN A N 1
ATOM 1704 C CA . GLN A 1 215 ? -22.888 -7.856 3.652 1.00 80.06 215 GLN A CA 1
ATOM 1705 C C . GLN A 1 215 ? -22.238 -8.610 2.480 1.00 80.06 215 GLN A C 1
ATOM 1707 O O . GLN A 1 215 ? -21.126 -8.282 2.071 1.00 80.06 215 GLN A O 1
ATOM 1712 N N . SER A 1 216 ? -22.960 -9.545 1.853 1.00 83.81 216 SER A N 1
ATOM 1713 C CA . SER A 1 216 ? -22.495 -10.280 0.669 1.00 83.81 216 SER A CA 1
ATOM 1714 C C . SER A 1 216 ? -22.245 -9.362 -0.532 1.00 83.81 216 SER A C 1
ATOM 1716 O O . SER A 1 216 ? -21.206 -9.455 -1.187 1.00 83.81 216 SER A O 1
ATOM 1718 N N . ARG A 1 217 ? -23.146 -8.405 -0.802 1.00 85.44 217 ARG A N 1
ATOM 1719 C CA . ARG A 1 217 ? -22.951 -7.411 -1.878 1.00 85.44 217 ARG A CA 1
ATOM 1720 C C . ARG A 1 217 ? -21.724 -6.539 -1.628 1.00 85.44 217 ARG A C 1
ATOM 1722 O O . ARG A 1 217 ? -20.942 -6.300 -2.546 1.00 85.44 217 ARG A O 1
ATOM 1729 N N . ARG A 1 218 ? -21.543 -6.091 -0.385 1.00 83.62 218 ARG A N 1
ATOM 1730 C CA . ARG A 1 218 ? -20.367 -5.325 0.045 1.00 83.62 218 ARG A CA 1
ATOM 1731 C C . ARG A 1 218 ? -19.076 -6.138 -0.107 1.00 83.62 218 ARG A C 1
ATOM 1733 O O . ARG A 1 218 ? -18.097 -5.630 -0.648 1.00 83.62 218 ARG A O 1
ATOM 1740 N N . LYS A 1 219 ? -19.103 -7.423 0.264 1.00 84.94 219 LYS A N 1
ATOM 1741 C CA . LYS A 1 219 ? -17.981 -8.354 0.088 1.00 84.94 219 LYS A CA 1
ATOM 1742 C C . LYS A 1 219 ? -17.599 -8.552 -1.373 1.00 84.94 219 LYS A C 1
ATOM 1744 O O . LYS A 1 219 ? -16.433 -8.426 -1.724 1.00 84.94 219 LYS A O 1
ATOM 1749 N N . LYS A 1 220 ? -18.582 -8.769 -2.245 1.00 87.25 220 LYS A N 1
ATOM 1750 C CA . LYS A 1 220 ? -18.338 -8.884 -3.688 1.00 87.25 220 LYS A CA 1
ATOM 1751 C C . LYS A 1 220 ? -17.700 -7.619 -4.255 1.00 87.25 220 LYS A C 1
ATOM 1753 O O . LYS A 1 220 ? -16.743 -7.724 -5.006 1.00 87.25 220 LYS A O 1
ATOM 1758 N N . ARG A 1 221 ? -18.189 -6.432 -3.878 1.00 87.81 221 ARG A N 1
ATOM 1759 C CA . ARG A 1 221 ? -17.616 -5.156 -4.341 1.00 87.81 221 ARG A CA 1
ATOM 1760 C C . ARG A 1 221 ? -16.165 -4.979 -3.903 1.00 87.81 221 ARG A C 1
ATOM 1762 O O . ARG A 1 221 ? -15.342 -4.632 -4.736 1.00 87.81 221 ARG A O 1
ATOM 1769 N N . GLY A 1 222 ? -15.848 -5.238 -2.634 1.00 88.19 222 GLY A N 1
ATOM 1770 C CA . GLY A 1 222 ? -14.465 -5.124 -2.162 1.00 88.19 222 GLY A CA 1
ATOM 1771 C C . GLY A 1 222 ? -13.537 -6.132 -2.842 1.00 88.19 222 GLY A C 1
ATOM 1772 O O . GLY A 1 222 ? -12.467 -5.741 -3.287 1.00 88.19 222 GLY A O 1
ATOM 1773 N N . LEU A 1 223 ? -13.977 -7.379 -3.047 1.00 91.38 223 LEU A N 1
ATOM 1774 C CA . LEU A 1 223 ? -13.217 -8.357 -3.836 1.00 91.38 223 LEU A CA 1
ATOM 1775 C C . LEU A 1 223 ? -12.997 -7.899 -5.281 1.00 91.38 223 LEU A C 1
ATOM 1777 O O . LEU A 1 223 ? -11.886 -8.010 -5.781 1.00 91.38 223 LEU A O 1
ATOM 1781 N N . TRP A 1 224 ? -14.009 -7.327 -5.938 1.00 92.56 224 TRP A N 1
ATOM 1782 C CA . TRP A 1 224 ? -13.825 -6.740 -7.267 1.00 92.56 224 TRP A CA 1
ATOM 1783 C C . TRP A 1 224 ? -12.757 -5.649 -7.262 1.00 92.56 224 TRP A C 1
ATOM 1785 O O . TRP A 1 224 ? -11.909 -5.649 -8.143 1.00 92.56 224 TRP A O 1
ATOM 1795 N N . VAL A 1 225 ? -12.748 -4.767 -6.260 1.00 92.44 225 VAL A N 1
ATOM 1796 C CA . VAL A 1 225 ? -11.728 -3.714 -6.125 1.00 92.44 225 VAL A CA 1
ATOM 1797 C C . VAL A 1 225 ? -10.327 -4.307 -5.937 1.00 92.44 225 VAL A C 1
ATOM 1799 O O . VAL A 1 225 ? -9.396 -3.839 -6.587 1.00 92.44 225 VAL A O 1
ATOM 1802 N N . VAL A 1 226 ? -10.185 -5.357 -5.116 1.00 93.19 226 VAL A N 1
ATOM 1803 C CA . VAL A 1 226 ? -8.904 -6.044 -4.856 1.00 93.19 226 VAL A CA 1
ATOM 1804 C C . VAL A 1 226 ? -8.231 -6.523 -6.144 1.00 93.19 226 VAL A C 1
ATOM 1806 O O . VAL A 1 226 ? -7.015 -6.423 -6.249 1.00 93.19 226 VAL A O 1
ATOM 1809 N N . PHE A 1 227 ? -8.996 -7.020 -7.118 1.00 92.88 227 PHE A N 1
ATOM 1810 C CA . PHE A 1 227 ? -8.445 -7.504 -8.389 1.00 92.88 227 PHE A CA 1
ATOM 1811 C C . PHE A 1 227 ? -8.416 -6.433 -9.477 1.00 92.88 227 PHE A C 1
ATOM 1813 O O . PHE A 1 227 ? -7.429 -6.300 -10.195 1.00 92.88 227 PHE A O 1
ATOM 1820 N N . LEU A 1 228 ? -9.494 -5.658 -9.603 1.00 92.94 228 LEU A N 1
ATOM 1821 C CA . LEU A 1 228 ? -9.662 -4.708 -10.696 1.00 92.94 228 LEU A CA 1
ATOM 1822 C C . LEU A 1 228 ? -8.648 -3.568 -10.611 1.00 92.94 228 LEU A C 1
ATOM 1824 O O . LEU A 1 228 ? -8.100 -3.175 -11.635 1.00 92.94 228 LEU A O 1
ATOM 1828 N N . VAL A 1 229 ? -8.392 -3.041 -9.408 1.00 92.31 229 VAL A 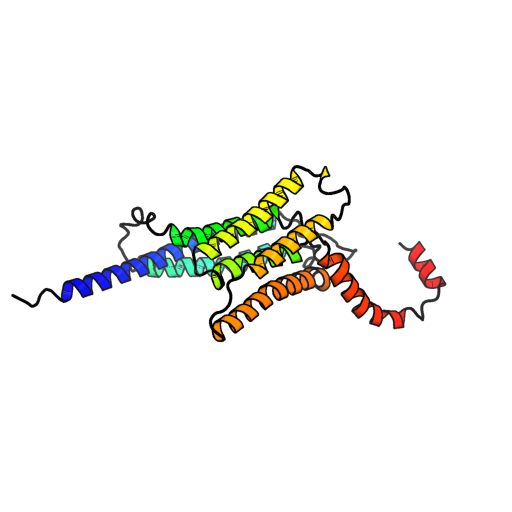N 1
ATOM 1829 C CA . VAL A 1 229 ? -7.501 -1.886 -9.239 1.00 92.31 229 VAL A CA 1
ATOM 1830 C C . VAL A 1 229 ? -6.056 -2.230 -9.617 1.00 92.31 229 VAL A C 1
ATOM 1832 O O . VAL A 1 229 ? -5.523 -1.530 -10.473 1.00 92.31 229 VAL A O 1
ATOM 1835 N N . PRO A 1 230 ? -5.422 -3.296 -9.087 1.00 91.94 230 PRO A N 1
ATOM 1836 C CA . PRO A 1 230 ? -4.060 -3.655 -9.479 1.00 91.94 230 PRO A CA 1
ATOM 1837 C C . PRO A 1 230 ? -3.904 -3.956 -10.964 1.00 91.94 230 PRO A C 1
ATOM 1839 O O . PRO A 1 230 ? -2.936 -3.512 -11.571 1.00 91.94 230 PRO A O 1
ATOM 1842 N N . VAL A 1 231 ? -4.864 -4.668 -11.564 1.00 89.44 231 VAL A N 1
ATOM 1843 C CA . VAL A 1 231 ? -4.827 -4.987 -12.997 1.00 89.44 231 VAL A CA 1
ATOM 1844 C C . VAL A 1 231 ? -4.922 -3.714 -13.830 1.00 89.44 231 VAL A C 1
ATOM 1846 O O . VAL A 1 231 ? -4.124 -3.520 -14.742 1.00 89.44 231 VAL A O 1
ATOM 1849 N N . LEU A 1 232 ? -5.860 -2.821 -13.506 1.00 88.94 232 LEU A N 1
ATOM 1850 C CA . LEU A 1 232 ? -6.032 -1.557 -14.219 1.00 88.94 232 LEU A CA 1
ATOM 1851 C C . LEU A 1 232 ? -4.788 -0.674 -14.076 1.00 88.94 232 LEU A C 1
ATOM 1853 O O . LEU A 1 232 ? -4.287 -0.174 -15.078 1.00 88.94 232 LEU A O 1
ATOM 1857 N N . VAL A 1 233 ? -4.262 -0.522 -12.858 1.00 86.44 233 VAL A N 1
ATOM 1858 C CA . VAL A 1 233 ? -3.049 0.265 -12.598 1.00 86.44 233 VAL A CA 1
ATOM 1859 C C . VAL A 1 233 ? -1.852 -0.338 -13.334 1.00 86.44 233 VAL A C 1
ATOM 1861 O O . VAL A 1 233 ? -1.208 0.374 -14.094 1.00 86.44 233 VAL A O 1
ATOM 1864 N N . GLY A 1 234 ? -1.597 -1.642 -13.203 1.00 85.25 234 GLY A N 1
ATOM 1865 C CA . GLY A 1 234 ? -0.497 -2.313 -13.903 1.00 85.25 234 GLY A CA 1
ATOM 1866 C C . GLY A 1 234 ? -0.593 -2.173 -15.425 1.00 85.25 234 GLY A C 1
ATOM 1867 O O . GLY A 1 234 ? 0.397 -1.862 -16.079 1.00 85.25 234 GLY A O 1
ATOM 1868 N N . THR A 1 235 ? -1.800 -2.300 -15.985 1.00 84.38 235 THR A N 1
ATOM 1869 C CA . THR A 1 235 ? -2.049 -2.142 -17.428 1.00 84.38 235 THR A CA 1
ATOM 1870 C C . THR A 1 235 ? -1.810 -0.703 -17.891 1.00 84.38 235 THR A C 1
ATOM 1872 O O . THR A 1 235 ? -1.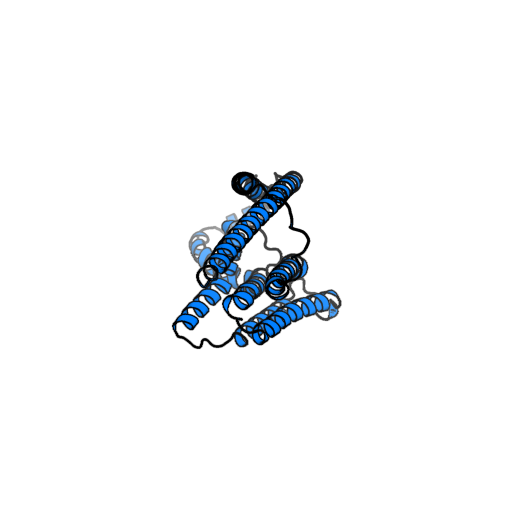169 -0.492 -18.917 1.00 84.38 235 THR A O 1
ATOM 1875 N N . ILE A 1 236 ? -2.291 0.302 -17.149 1.00 82.12 236 ILE A N 1
ATOM 1876 C CA . ILE A 1 236 ? -2.054 1.716 -17.485 1.00 82.12 236 ILE A CA 1
ATOM 1877 C C . ILE A 1 236 ? -0.559 2.031 -17.422 1.00 82.12 236 ILE A C 1
ATOM 1879 O O . ILE A 1 236 ? -0.029 2.641 -18.347 1.00 82.12 236 ILE A O 1
ATOM 1883 N N . PHE A 1 237 ? 0.131 1.595 -16.368 1.00 77.56 237 PHE A N 1
ATOM 1884 C CA . PHE A 1 237 ? 1.561 1.853 -16.209 1.00 77.56 237 PHE A CA 1
ATOM 1885 C C . PHE A 1 237 ? 2.377 1.207 -17.331 1.00 77.56 237 PHE A C 1
ATOM 1887 O O . PHE A 1 237 ? 3.188 1.896 -17.942 1.00 77.56 237 PHE A O 1
ATOM 1894 N N . LYS A 1 238 ? 2.107 -0.061 -17.665 1.00 78.75 238 LYS A N 1
ATOM 1895 C CA . LYS A 1 238 ? 2.855 -0.788 -18.698 1.00 78.75 238 LYS A CA 1
ATOM 1896 C C . LYS A 1 238 ? 2.517 -0.353 -20.127 1.00 78.75 238 LYS A C 1
ATOM 1898 O O . LYS A 1 238 ? 3.419 -0.186 -20.935 1.00 78.75 238 LYS A O 1
ATOM 1903 N N . TYR A 1 239 ? 1.241 -0.177 -20.470 1.00 77.94 239 TYR A N 1
ATOM 1904 C CA . TYR A 1 239 ? 0.842 0.032 -21.871 1.00 77.94 239 TYR A CA 1
ATOM 1905 C C . TYR A 1 239 ? 0.512 1.481 -22.225 1.00 77.94 239 TYR A C 1
ATOM 1907 O O . TYR A 1 239 ? 0.643 1.853 -23.387 1.00 77.94 239 TYR A O 1
ATOM 1915 N N . MET A 1 240 ? 0.080 2.311 -21.267 1.00 72.06 240 MET A N 1
ATOM 1916 C CA . MET A 1 240 ? -0.173 3.735 -21.543 1.00 72.06 240 MET A CA 1
ATOM 1917 C C . MET A 1 240 ? 1.018 4.615 -21.182 1.00 72.06 240 MET A C 1
ATOM 1919 O O . MET A 1 240 ? 1.338 5.539 -21.922 1.00 72.06 240 MET A O 1
ATOM 1923 N N . LEU A 1 241 ? 1.651 4.346 -20.041 1.00 69.19 241 LEU A N 1
ATOM 1924 C CA . LEU A 1 241 ? 2.765 5.142 -19.533 1.00 69.19 241 LEU A CA 1
ATOM 1925 C C . LEU A 1 241 ? 4.130 4.501 -19.803 1.00 69.19 241 LEU A C 1
ATOM 1927 O O . LEU A 1 241 ? 5.107 5.059 -19.325 1.00 69.19 241 LEU A O 1
ATOM 1931 N N . LEU A 1 242 ? 4.168 3.345 -20.490 1.00 69.69 242 LEU A N 1
ATOM 1932 C CA . LEU A 1 242 ? 5.291 2.392 -20.591 1.00 69.69 242 LEU A CA 1
ATOM 1933 C C . LEU A 1 242 ? 6.400 2.548 -19.532 1.00 69.69 242 LEU A C 1
ATOM 1935 O O . LEU A 1 242 ? 7.600 2.602 -19.816 1.00 69.69 242 LEU A O 1
ATOM 1939 N N . VAL A 1 243 ? 5.955 2.605 -18.277 1.00 70.31 243 VAL A N 1
ATOM 1940 C CA . VAL A 1 243 ? 6.811 2.577 -17.101 1.00 70.31 243 VAL A CA 1
ATOM 1941 C C . VAL A 1 243 ? 7.172 1.113 -16.888 1.00 70.31 243 VAL A C 1
ATOM 1943 O O . VAL A 1 243 ? 6.255 0.300 -16.723 1.00 70.31 243 VAL A O 1
ATOM 1946 N N . PRO A 1 244 ? 8.469 0.758 -16.879 1.00 69.44 244 PRO A N 1
ATOM 1947 C CA . PRO A 1 244 ? 8.875 -0.610 -16.601 1.00 69.44 244 PRO A CA 1
ATOM 1948 C C . PRO A 1 244 ? 8.421 -0.983 -15.190 1.00 69.44 244 PRO A C 1
ATOM 1950 O O . PRO A 1 244 ? 8.694 -0.265 -14.222 1.00 69.44 244 PRO A O 1
ATOM 1953 N N . LEU A 1 245 ? 7.692 -2.092 -15.071 1.00 78.94 245 LEU A N 1
ATOM 1954 C CA . LEU A 1 245 ? 7.313 -2.611 -13.762 1.00 78.94 245 LEU A CA 1
ATOM 1955 C C . LEU A 1 245 ? 8.533 -3.294 -13.118 1.00 78.94 245 LEU A C 1
ATOM 1957 O O . LEU A 1 245 ? 9.370 -3.834 -13.839 1.00 78.94 245 LEU A O 1
ATOM 1961 N N . PRO A 1 246 ? 8.655 -3.301 -11.774 1.00 73.94 246 PRO A N 1
ATOM 1962 C CA . PRO A 1 246 ? 9.844 -3.826 -11.097 1.00 73.94 246 PRO A CA 1
ATOM 1963 C C . PRO A 1 246 ? 10.171 -5.271 -11.481 1.00 73.94 246 PRO A C 1
ATOM 1965 O O . PRO A 1 246 ? 11.321 -5.587 -11.772 1.00 73.94 246 PRO A O 1
ATOM 1968 N N . ILE A 1 247 ? 9.146 -6.129 -11.494 1.00 76.19 247 ILE A N 1
ATOM 1969 C CA . ILE A 1 247 ? 9.211 -7.506 -11.980 1.00 76.19 247 ILE A CA 1
ATOM 1970 C C . ILE A 1 247 ? 7.927 -7.796 -12.755 1.00 76.19 247 ILE A C 1
ATOM 1972 O O . ILE A 1 247 ? 6.815 -7.706 -12.223 1.00 76.19 247 ILE A O 1
ATOM 1976 N N . GLU A 1 248 ? 8.109 -8.160 -14.019 1.00 71.25 248 GLU A N 1
ATOM 1977 C CA . GLU A 1 248 ? 7.063 -8.602 -14.932 1.00 71.25 248 GLU A CA 1
ATOM 1978 C C . GLU A 1 248 ? 7.025 -10.133 -14.915 1.00 71.25 248 GLU A C 1
ATOM 1980 O O . GLU A 1 248 ? 7.676 -10.803 -15.711 1.00 71.25 248 GLU A O 1
ATOM 1985 N N . GLY A 1 249 ? 6.329 -10.692 -13.926 1.00 70.88 249 GLY A N 1
ATOM 1986 C CA . GLY A 1 249 ? 6.250 -12.134 -13.720 1.00 70.88 249 GLY A CA 1
ATOM 1987 C C . GLY A 1 249 ? 5.151 -12.790 -14.556 1.00 70.88 249 GLY A C 1
ATOM 1988 O O . GLY A 1 249 ? 4.842 -12.386 -15.683 1.00 70.88 249 GLY A O 1
ATOM 1989 N N . LEU A 1 250 ? 4.541 -13.836 -13.997 1.00 70.00 250 LEU A N 1
ATOM 1990 C CA . LEU A 1 250 ? 3.600 -14.715 -14.696 1.00 70.00 250 LEU A CA 1
ATOM 1991 C C . LEU A 1 250 ? 2.431 -13.964 -15.361 1.00 70.00 250 LEU A C 1
ATOM 1993 O O . LEU A 1 250 ? 2.042 -14.291 -16.484 1.00 70.00 250 LEU A O 1
ATOM 1997 N N . TRP A 1 251 ? 1.839 -12.981 -14.678 1.00 69.38 251 TRP A N 1
ATOM 1998 C CA . TRP A 1 251 ? 0.636 -12.300 -15.166 1.00 69.38 251 TRP A CA 1
ATOM 1999 C C . TRP A 1 251 ? 0.964 -11.281 -16.251 1.00 69.38 251 TRP A C 1
ATOM 2001 O O . TRP A 1 251 ? 0.313 -11.252 -17.298 1.00 69.38 251 TRP A O 1
ATOM 2011 N N . VAL A 1 252 ? 1.988 -10.468 -16.015 1.00 67.81 252 VAL A N 1
ATOM 2012 C CA . VAL A 1 252 ? 2.361 -9.388 -16.928 1.00 67.81 252 VAL A CA 1
ATOM 2013 C C . VAL A 1 252 ? 2.989 -9.934 -18.218 1.00 67.81 252 VAL A C 1
ATOM 2015 O O . VAL A 1 252 ? 2.644 -9.490 -19.311 1.00 67.81 252 VAL A O 1
ATOM 2018 N N . HIS A 1 253 ? 3.860 -10.940 -18.123 1.00 66.44 253 HIS A N 1
ATOM 2019 C CA . HIS A 1 253 ? 4.554 -11.467 -19.299 1.00 66.44 253 HIS A CA 1
ATOM 2020 C C . HIS A 1 253 ? 3.699 -12.461 -20.102 1.00 66.44 253 HIS A C 1
ATOM 2022 O O . HIS A 1 253 ? 3.722 -12.463 -21.329 1.00 66.44 253 HIS A O 1
ATOM 2028 N N . LYS A 1 254 ? 2.930 -13.347 -19.447 1.00 67.88 254 LYS A N 1
ATOM 2029 C CA . LYS A 1 254 ? 2.195 -14.410 -20.170 1.00 67.88 254 LYS A CA 1
ATOM 2030 C C . LYS A 1 254 ? 0.751 -14.049 -20.489 1.00 67.88 254 LYS A C 1
ATOM 2032 O O . LYS A 1 254 ? 0.241 -14.502 -21.511 1.00 67.88 254 LYS A O 1
ATOM 2037 N N . VAL A 1 255 ? 0.076 -13.269 -19.645 1.00 69.69 255 VAL A N 1
ATOM 2038 C CA . VAL A 1 255 ? -1.347 -12.952 -19.841 1.00 69.69 255 VAL A CA 1
ATOM 2039 C C . VAL A 1 255 ? -1.508 -11.612 -20.539 1.00 69.69 255 VAL A C 1
ATOM 2041 O O . VAL A 1 255 ? -2.116 -11.570 -21.607 1.00 69.69 255 VAL A O 1
ATOM 2044 N N . SER A 1 256 ? -0.972 -10.525 -19.978 1.00 66.75 256 SER A N 1
ATOM 2045 C CA . SER A 1 256 ? -1.238 -9.200 -20.541 1.00 66.75 256 SER A CA 1
ATOM 2046 C C . SER A 1 256 ? -0.546 -8.989 -21.884 1.00 66.75 256 SER A C 1
ATOM 2048 O O . SER A 1 256 ? -1.201 -8.494 -22.796 1.00 66.75 256 SER A O 1
ATOM 2050 N N . ASP A 1 257 ? 0.701 -9.441 -22.063 1.00 69.44 257 ASP A N 1
ATOM 2051 C CA . ASP A 1 257 ? 1.381 -9.312 -23.360 1.00 69.44 257 ASP A CA 1
ATOM 2052 C C . ASP A 1 257 ? 0.709 -10.164 -24.436 1.00 69.44 257 ASP A C 1
ATOM 2054 O O . ASP A 1 257 ? 0.417 -9.663 -25.519 1.00 69.44 257 ASP A O 1
ATOM 2058 N N . THR A 1 258 ? 0.344 -11.411 -24.132 1.00 70.94 258 THR A N 1
ATOM 2059 C CA . THR A 1 258 ? -0.382 -12.261 -25.088 1.00 70.94 258 THR A CA 1
ATOM 2060 C C . THR A 1 258 ? -1.718 -11.636 -25.479 1.00 70.94 258 THR A C 1
ATOM 2062 O O . THR A 1 258 ? -2.043 -11.571 -26.662 1.00 70.94 258 THR A O 1
ATOM 2065 N N . VAL A 1 259 ? -2.499 -11.136 -24.517 1.00 71.12 259 VAL A N 1
ATOM 2066 C CA . VAL A 1 259 ? -3.789 -10.486 -24.794 1.00 71.12 259 VAL A CA 1
ATOM 2067 C C . VAL A 1 259 ? -3.589 -9.197 -25.591 1.00 71.12 259 VAL A C 1
ATOM 2069 O O . VAL A 1 259 ? -4.285 -8.984 -26.579 1.00 71.12 259 VAL A O 1
ATOM 2072 N N . PHE A 1 260 ? -2.626 -8.355 -25.214 1.00 67.44 260 PHE A N 1
ATOM 2073 C CA . PHE A 1 260 ? -2.360 -7.095 -25.898 1.00 67.44 260 PHE A CA 1
ATOM 2074 C C . PHE A 1 260 ? -1.894 -7.329 -27.335 1.00 67.44 260 PHE A C 1
ATOM 2076 O O . PHE A 1 260 ? -2.491 -6.786 -28.263 1.00 67.44 260 PHE A O 1
ATOM 2083 N N . TYR A 1 261 ? -0.901 -8.193 -27.550 1.00 68.75 261 TYR A N 1
ATOM 2084 C CA . TYR A 1 261 ? -0.415 -8.494 -28.892 1.00 68.75 261 TYR A CA 1
ATOM 2085 C C . TYR A 1 261 ? -1.463 -9.232 -29.726 1.00 68.75 261 TYR A C 1
ATOM 2087 O O . TYR A 1 261 ? -1.632 -8.897 -30.889 1.00 68.75 261 TYR A O 1
ATOM 2095 N N . THR A 1 262 ? -2.250 -10.156 -29.173 1.00 71.81 262 THR A N 1
ATOM 2096 C CA . THR A 1 262 ? -3.318 -10.807 -29.959 1.00 71.81 262 THR A CA 1
ATOM 2097 C C . THR A 1 262 ? -4.430 -9.835 -30.364 1.00 71.81 262 THR A C 1
ATOM 2099 O O . THR A 1 262 ? -4.856 -9.860 -31.517 1.00 71.81 262 THR A O 1
ATOM 2102 N N . LEU A 1 263 ? -4.871 -8.935 -29.476 1.00 67.06 263 LEU A N 1
ATOM 2103 C CA . LEU A 1 263 ? -5.922 -7.954 -29.783 1.00 67.06 263 LEU A CA 1
ATOM 2104 C C . LEU A 1 263 ? -5.444 -6.784 -30.654 1.00 67.06 263 LEU A C 1
ATOM 2106 O O . LEU A 1 263 ? -6.190 -6.341 -31.528 1.00 67.06 263 LEU A O 1
ATOM 2110 N N . PHE A 1 264 ? -4.233 -6.268 -30.433 1.00 62.62 264 PHE A N 1
ATOM 2111 C CA . PHE A 1 264 ? -3.725 -5.090 -31.146 1.00 62.62 264 PHE A CA 1
ATOM 2112 C C . PHE A 1 264 ? -2.876 -5.437 -32.380 1.00 62.62 264 PHE A C 1
ATOM 2114 O O . PHE A 1 264 ? -2.978 -4.724 -33.380 1.00 62.62 264 PHE A O 1
ATOM 2121 N N . SER A 1 265 ? -2.132 -6.553 -32.390 1.00 54.94 265 SER A N 1
ATOM 2122 C CA . SER A 1 265 ? -1.402 -7.015 -33.589 1.00 54.94 265 SER A CA 1
ATOM 2123 C C . SER A 1 265 ? -2.347 -7.580 -34.650 1.00 54.94 265 SER A C 1
ATOM 2125 O O . SER A 1 265 ? -2.132 -7.365 -35.840 1.00 54.94 265 SER A O 1
ATOM 2127 N N . SER A 1 266 ? -3.480 -8.179 -34.254 1.00 49.38 266 SER A N 1
ATOM 2128 C CA . SER A 1 266 ? -4.534 -8.588 -35.199 1.00 49.38 266 SER A CA 1
ATOM 2129 C C . SER A 1 266 ? -5.035 -7.430 -36.078 1.00 49.38 266 SER A C 1
ATOM 2131 O O . SER A 1 266 ? -5.479 -7.667 -37.199 1.00 49.38 266 SER A O 1
ATOM 2133 N N . LYS A 1 267 ? -4.929 -6.176 -35.614 1.00 47.09 267 LYS A N 1
ATOM 2134 C CA . LYS A 1 267 ? -5.316 -4.990 -36.392 1.00 47.09 267 LYS A CA 1
ATOM 2135 C C . LYS A 1 267 ? -4.195 -4.438 -37.286 1.00 47.09 267 LYS A C 1
ATOM 2137 O O . LYS A 1 267 ? -4.500 -3.690 -38.208 1.00 47.09 267 LYS A O 1
ATOM 2142 N N . HIS A 1 268 ? -2.933 -4.794 -37.028 1.00 44.38 268 HIS A N 1
ATOM 2143 C CA . HIS A 1 268 ? -1.767 -4.434 -37.854 1.00 44.38 268 HIS A CA 1
ATOM 2144 C C . HIS A 1 268 ? -1.344 -5.545 -38.831 1.00 44.38 268 HIS A C 1
ATOM 2146 O O . HIS A 1 268 ? -0.669 -5.255 -39.816 1.00 44.38 268 HIS A O 1
ATOM 2152 N N . GLY A 1 269 ? -1.812 -6.784 -38.640 1.00 43.25 269 GLY A N 1
ATOM 2153 C CA . GLY A 1 269 ? -1.607 -7.890 -39.584 1.00 43.25 269 GLY A CA 1
ATOM 2154 C C . GLY A 1 269 ? -2.234 -7.683 -40.969 1.00 43.25 269 GLY A C 1
ATOM 2155 O O . GLY A 1 269 ? -1.855 -8.373 -41.896 1.00 43.25 269 GLY A O 1
ATOM 2156 N N . ASN A 1 270 ? -3.123 -6.697 -41.142 1.00 42.53 270 ASN A N 1
ATOM 2157 C CA . ASN A 1 270 ? -3.662 -6.311 -42.456 1.00 42.53 270 ASN A CA 1
ATOM 2158 C C . ASN A 1 270 ? -2.855 -5.201 -43.163 1.00 42.53 270 ASN A C 1
ATOM 2160 O O . ASN A 1 270 ? -3.255 -4.760 -44.237 1.00 42.53 270 ASN A O 1
ATOM 2164 N N . ILE A 1 271 ? -1.761 -4.706 -42.569 1.00 46.59 271 ILE A N 1
ATOM 2165 C CA . ILE A 1 271 ? -0.885 -3.688 -43.188 1.00 46.59 271 ILE A CA 1
ATOM 2166 C C . ILE A 1 271 ? 0.459 -4.302 -43.625 1.00 46.59 271 ILE A C 1
ATOM 2168 O O . ILE A 1 271 ? 1.097 -3.782 -44.535 1.00 46.59 271 ILE A O 1
ATOM 2172 N N . MET A 1 272 ? 0.862 -5.439 -43.046 1.00 44.03 272 MET A N 1
ATOM 2173 C CA . MET A 1 272 ? 2.115 -6.126 -43.400 1.00 44.03 272 MET A CA 1
ATOM 2174 C C . MET A 1 272 ? 1.997 -7.103 -44.582 1.00 44.03 272 MET A C 1
ATOM 2176 O O . MET A 1 272 ? 3.023 -7.519 -45.105 1.00 44.03 272 MET A O 1
ATOM 2180 N N . ASP A 1 273 ? 0.792 -7.387 -45.088 1.00 47.47 273 ASP A N 1
ATOM 2181 C CA . ASP A 1 273 ? 0.601 -8.163 -46.332 1.00 47.47 273 ASP A CA 1
ATOM 2182 C C . ASP A 1 273 ? 1.011 -7.385 -47.607 1.00 47.47 273 ASP A C 1
ATOM 2184 O O . ASP A 1 273 ? 0.874 -7.887 -48.722 1.00 47.47 273 ASP A O 1
ATOM 2188 N N . GLY A 1 274 ? 1.497 -6.145 -47.461 1.00 47.38 274 GLY A N 1
ATOM 2189 C CA . GLY A 1 274 ? 1.929 -5.282 -48.563 1.00 47.38 274 GLY A CA 1
ATOM 2190 C C . GLY A 1 274 ? 3.399 -4.858 -48.536 1.00 47.38 274 GLY A C 1
ATOM 2191 O O . GLY A 1 274 ? 3.791 -4.077 -49.399 1.00 47.38 274 GLY A O 1
ATOM 2192 N N . VAL A 1 275 ? 4.205 -5.321 -47.576 1.00 52.81 275 VAL A N 1
ATOM 2193 C CA . VAL A 1 275 ? 5.632 -4.967 -47.507 1.00 52.81 275 VAL A CA 1
ATOM 2194 C C . VAL A 1 275 ? 6.439 -6.083 -48.166 1.00 52.81 275 VAL A C 1
ATOM 2196 O O . VAL A 1 275 ? 6.475 -7.208 -47.674 1.00 52.81 275 VAL A O 1
ATOM 2199 N N . SER A 1 276 ? 7.035 -5.767 -49.317 1.00 60.03 276 SER A N 1
ATOM 2200 C CA . SER A 1 276 ? 7.931 -6.660 -50.059 1.00 60.03 276 SER A CA 1
ATOM 2201 C C . SER A 1 276 ? 9.091 -7.108 -49.164 1.00 60.03 276 SER A C 1
ATOM 2203 O O . SER A 1 276 ? 9.604 -6.309 -48.379 1.00 60.03 276 SER A O 1
ATOM 2205 N N . GLU A 1 277 ? 9.548 -8.358 -49.301 1.00 57.84 277 GLU A N 1
ATOM 2206 C CA . GLU A 1 277 ? 10.723 -8.885 -48.580 1.00 57.84 277 GLU A CA 1
ATOM 2207 C C . GLU A 1 277 ? 11.978 -8.000 -48.754 1.00 57.84 277 GLU A C 1
ATOM 2209 O O . GLU A 1 277 ? 12.842 -7.978 -47.877 1.00 57.84 277 GLU A O 1
ATOM 2214 N N . GLU A 1 278 ? 12.053 -7.210 -49.833 1.00 57.56 278 GLU A N 1
ATOM 2215 C CA . GLU A 1 278 ? 13.117 -6.220 -50.058 1.00 57.56 278 GLU A CA 1
ATOM 2216 C C . GLU A 1 278 ? 13.107 -5.063 -49.045 1.00 57.56 278 GLU A C 1
ATOM 2218 O O . GLU A 1 278 ? 14.170 -4.647 -48.581 1.00 57.56 278 GLU A O 1
ATOM 2223 N N . ASP A 1 279 ? 11.933 -4.574 -48.639 1.00 55.06 279 ASP A N 1
ATOM 2224 C CA . ASP A 1 279 ? 11.818 -3.450 -47.700 1.00 55.06 279 ASP A CA 1
ATOM 2225 C C . ASP A 1 279 ? 12.134 -3.889 -46.259 1.00 55.06 279 ASP A C 1
ATOM 2227 O O . ASP A 1 279 ? 12.680 -3.122 -45.461 1.00 55.06 279 ASP A O 1
ATOM 2231 N N . ALA A 1 280 ? 11.846 -5.154 -45.932 1.00 54.38 280 ALA A N 1
ATOM 2232 C CA . ALA A 1 280 ? 12.201 -5.760 -44.650 1.00 54.38 280 ALA A CA 1
ATOM 2233 C C . ALA A 1 280 ? 13.718 -5.992 -44.518 1.00 54.38 280 ALA A C 1
ATOM 2235 O O . ALA A 1 280 ? 14.275 -5.808 -43.434 1.00 54.38 280 ALA A O 1
ATOM 2236 N N . ALA A 1 281 ? 14.400 -6.342 -45.615 1.00 58.06 281 ALA A N 1
ATOM 2237 C CA . ALA A 1 281 ? 15.856 -6.476 -45.644 1.00 58.06 281 ALA A CA 1
ATOM 2238 C C . ALA A 1 281 ? 16.561 -5.114 -45.512 1.00 58.06 281 ALA A C 1
ATOM 2240 O O . ALA A 1 281 ? 17.516 -4.990 -44.747 1.00 58.06 281 ALA A O 1
ATOM 2241 N N . ALA A 1 282 ? 16.044 -4.072 -46.173 1.00 52.81 282 ALA A N 1
ATOM 2242 C CA . ALA A 1 282 ? 16.601 -2.720 -46.099 1.00 52.81 282 ALA A CA 1
ATOM 2243 C C . ALA A 1 282 ? 16.503 -2.090 -44.694 1.00 52.81 282 ALA A C 1
ATOM 2245 O O . ALA A 1 282 ? 17.366 -1.303 -44.307 1.00 52.81 282 ALA A O 1
ATOM 2246 N N . LEU A 1 283 ? 15.476 -2.442 -43.914 1.00 49.03 283 LEU A N 1
ATOM 2247 C CA . LEU A 1 283 ? 15.330 -1.995 -42.524 1.00 49.03 283 LEU A CA 1
ATOM 2248 C C . LEU A 1 283 ? 16.290 -2.707 -41.563 1.00 49.03 283 LEU A C 1
ATOM 2250 O O . LEU A 1 283 ? 16.719 -2.098 -40.588 1.00 49.03 283 LEU A O 1
ATOM 2254 N N . ASN A 1 284 ? 16.649 -3.961 -41.836 1.00 54.66 284 ASN A N 1
ATOM 2255 C CA . ASN A 1 284 ? 17.540 -4.743 -40.975 1.00 54.66 284 ASN A CA 1
ATOM 2256 C C . ASN A 1 284 ? 19.020 -4.348 -41.132 1.00 54.66 284 ASN A C 1
ATOM 2258 O O . ASN A 1 284 ? 19.798 -4.542 -40.210 1.00 54.66 284 ASN A O 1
ATOM 2262 N N . ASP A 1 285 ? 19.394 -3.766 -42.275 1.00 54.94 285 ASP A N 1
ATOM 2263 C CA . ASP A 1 285 ? 20.723 -3.171 -42.492 1.00 54.94 285 ASP A CA 1
ATOM 2264 C C . ASP A 1 285 ? 20.841 -1.741 -41.917 1.00 54.94 285 ASP A C 1
ATOM 2266 O O . ASP A 1 285 ? 21.937 -1.179 -41.858 1.00 54.94 285 ASP A O 1
ATOM 2270 N N . ALA A 1 286 ? 19.724 -1.127 -41.505 1.00 50.59 286 ALA A N 1
ATOM 2271 C CA . ALA A 1 286 ? 19.673 0.248 -41.003 1.00 50.59 286 ALA A CA 1
ATOM 2272 C C . ALA A 1 286 ? 19.663 0.367 -39.463 1.00 50.59 286 ALA A C 1
ATOM 2274 O O . ALA A 1 286 ? 19.798 1.483 -38.952 1.00 50.59 286 ALA A O 1
ATOM 2275 N N . PHE A 1 287 ? 19.521 -0.749 -38.737 1.00 40.31 287 PHE A N 1
ATOM 2276 C CA . PHE A 1 287 ? 19.546 -0.842 -37.269 1.00 40.31 287 PHE A CA 1
ATOM 2277 C C . PHE A 1 287 ? 20.640 -1.801 -36.792 1.00 40.31 287 PHE A C 1
ATOM 2279 O O . PHE A 1 287 ? 21.169 -1.558 -35.682 1.00 40.31 287 PHE A O 1
#

Foldseek 3Di:
DPPPPPVVVVVVVVVVVLVVVLVVLVVLLVVLVVQLVVLVVLLVVLVVFDQWDDDPNDTDSVQPRPSPVSNVVSVVCNVVSVVSNVVSCVSVVVVPDPPDDPPPPPPPPPVVVLVVLLVVLVCCLPPQVQLQEAQLLSLLLSLLLNCLQPPQDPDPVLNVVSSVLSVVLRVVSVVCVVCVVVQDPDPARLVNHVVSVVSSVVSVVSGDDDPDPVSVVVVVVSNCCSNVVSVVVVCCCCPVSVPDRSDCHDCNVPPVVVVCCVVPVVVVVVVVVPDPPVNVVVVVVVD

Secondary structure (DSSP, 8-state):
--SSSSHHHHHHHHHHHHHHHHHHHHHHHHHHHHHHHHHHHHHHHHTTS-S---BTTB--TTTS-TTHHHHHHHHHHHHHHHHHHHHHHHHHHTS-----STT-TTS-HHHHHHHHHHHHHHHHIIIIITTTS-HHHHHHHHHHHHHIIIII--SHHHHHHHHHHHHHHHHHHHHHHH-GGGS-S-SS-HHHHHHHHHHHHHHHHTSPPPSSHHHHHHHHHHHHHHHHHHHHHHHIIIIIS-PPPS---IIIIIIIHHHHHHHHHTTTTTTGGG--HHHHHHHHT--

Sequence (287 aa):
MRHLGGDMGEQAKVVARHRELYQLRWMDAISGVLLLAFCVWEIYSATQMPMTESYAGVANVWYVSPALLPLAIGVLLIPLAIMLITRAMRDLGAMKSIYPFIKYQRMHIGEQLGFMSCVFALICYVFLLIPNFDFILVSVLFLLYLIGGFYYCTDVQHWSWFKRTLILAVALTILALIFPSLLSQSPHNDYSDILVLVIIIAGLINLPKAEDPAQSRRKKRGLWVVFLVPVLVGTIFKYMLLVPLPIEGLWVHKVSDTVFYTLFSSKHGNIMDGVSEEDAAALNDAF